Protein AF-A0A178X925-F1 (afdb_monomer)

Sequence (203 aa):
MKLEPGHIVDLVESWLPAPSSEVSETLRDLRKRAPSFVPTWLSAVATRTTLPDHLAHEIDEARRRTQLLRTVRDTVVEVVPGAYAIKGHAVADRYPSPLVRTMMDLDLVVTDVDSLWLIAEVLRDQWKAAVQAVIRYPARAGGAFGEHCVIATVVAARDCEFELPLAIDLYTHGFAGDIGTVPARREIGRAPRTLDEHRSGGA

Foldseek 3Di:
DDDDPVNVVVVVVVPQDDPDPVVVVVLVVCCVPPVQCNLQNLQVVVVPDDDDPVSVVVVVVQVVLLVVLVVLQVVLCVVAVPKDWADQNLCQVVDDPPGGGGDLETEIEHQDDVSVVSSLVVLCVPQVKDWPDKDWAFFQDPNDGDDIKIKIWIWGDDPDPPDRTHIYIYINFPDDAVSPDGGTHRDPGDDPDDPPPPPPDDD

Nearest PDB structures (foldseek):
  6j7r-assembly1_A  TM=4.727E-01  e=1.797E-03  Mycobacterium tuberculosis H37Rv
  1kia-assembly1_D  TM=6.948E-01  e=1.441E+00  Rattus norvegicus
  3jc8-assembly1_Oa  TM=2.393E-01  e=8.336E-01  Myxococcus xanthus DK 1622
  4v8p-assembly4_GW  TM=1.937E-01  e=3.586E+00  Tetrahymena thermophila
  8c3a-assembly2_BY  TM=2.360E-01  e=6.998E+00  Candida albicans

Radius of gyration: 20.47 Å; Cα contacts (8 Å, |Δi|>4): 292; chains: 1; bounding box: 50×57×50 Å

Structure (mmCIF, N/CA/C/O backbone):
data_AF-A0A178X925-F1
#
_entry.id   AF-A0A178X925-F1
#
loop_
_atom_site.group_PDB
_atom_site.id
_atom_site.type_symbol
_atom_site.label_atom_id
_atom_site.label_alt_id
_atom_site.label_comp_id
_atom_site.label_asym_id
_atom_site.label_entity_id
_atom_site.label_seq_id
_atom_site.pdbx_PDB_ins_code
_atom_site.Cartn_x
_atom_site.Cartn_y
_atom_site.Cartn_z
_atom_site.occupancy
_atom_site.B_iso_or_equiv
_atom_site.auth_seq_id
_atom_site.auth_comp_id
_atom_site.auth_asym_id
_atom_site.auth_atom_id
_atom_site.pdbx_PDB_model_num
ATOM 1 N N . MET A 1 1 ? 12.628 -22.992 20.017 1.00 49.69 1 MET A N 1
ATOM 2 C CA . MET A 1 1 ? 11.547 -22.726 20.986 1.00 49.69 1 MET A CA 1
ATOM 3 C C . MET A 1 1 ? 10.334 -22.268 20.191 1.00 49.69 1 MET A C 1
ATOM 5 O O . MET A 1 1 ? 10.407 -21.205 19.593 1.00 49.69 1 MET A O 1
ATOM 9 N N . LYS A 1 2 ? 9.297 -23.103 20.049 1.00 48.16 2 LYS A N 1
ATOM 10 C CA . LYS A 1 2 ? 8.038 -22.673 19.421 1.00 48.16 2 LYS A CA 1
ATOM 11 C C . LYS A 1 2 ? 7.208 -22.011 20.518 1.00 48.16 2 LYS A C 1
ATOM 13 O O . LYS A 1 2 ? 7.021 -22.617 21.565 1.00 48.16 2 LYS A O 1
ATOM 18 N N . LEU A 1 3 ? 6.824 -20.757 20.317 1.00 56.91 3 LEU A N 1
ATOM 19 C CA . LEU A 1 3 ? 5.891 -20.083 21.213 1.00 56.91 3 LEU A CA 1
ATOM 20 C C . LEU A 1 3 ? 4.493 -20.630 20.917 1.00 56.91 3 LEU A C 1
ATOM 22 O O . LEU A 1 3 ? 4.092 -20.678 19.754 1.00 56.91 3 LEU A O 1
ATOM 26 N N . GLU A 1 4 ? 3.785 -21.069 21.954 1.00 74.88 4 GLU A N 1
ATOM 27 C CA . GLU A 1 4 ? 2.400 -21.518 21.826 1.00 74.88 4 GLU A CA 1
ATOM 28 C C . GLU A 1 4 ? 1.513 -20.338 21.383 1.00 74.88 4 GLU A C 1
ATOM 30 O O . GLU A 1 4 ? 1.649 -19.247 21.947 1.00 74.88 4 GLU A O 1
ATOM 35 N N . PRO A 1 5 ? 0.601 -20.514 20.407 1.00 60.88 5 PRO A N 1
ATOM 36 C CA . PRO A 1 5 ? -0.231 -19.427 19.884 1.00 60.88 5 PRO A CA 1
ATOM 37 C C . PRO A 1 5 ? -0.995 -18.647 20.964 1.00 60.88 5 PRO A C 1
ATOM 39 O O . PRO A 1 5 ? -1.075 -17.426 20.880 1.00 60.88 5 PRO A O 1
ATOM 42 N N . GLY A 1 6 ? -1.485 -19.330 22.007 1.00 68.06 6 GLY A N 1
ATOM 43 C CA . GLY A 1 6 ? -2.174 -18.688 23.135 1.00 68.06 6 GLY A CA 1
ATOM 44 C C . GLY A 1 6 ? -1.275 -17.741 23.935 1.00 68.06 6 GLY A C 1
ATOM 45 O O . GLY A 1 6 ? -1.679 -16.630 24.246 1.00 68.06 6 GLY A O 1
ATOM 46 N N . HIS A 1 7 ? -0.012 -18.114 24.155 1.00 72.25 7 HIS A N 1
ATOM 47 C CA . HIS A 1 7 ? 0.952 -17.267 24.864 1.00 72.25 7 HIS A CA 1
ATOM 48 C C . HIS A 1 7 ? 1.316 -16.010 24.057 1.00 72.25 7 HIS A C 1
ATOM 50 O O . HIS A 1 7 ? 1.518 -14.945 24.632 1.00 72.25 7 HIS A O 1
ATOM 56 N N . ILE A 1 8 ? 1.376 -16.098 22.722 1.00 66.94 8 ILE A N 1
ATOM 57 C CA . ILE A 1 8 ? 1.601 -14.916 21.873 1.00 66.94 8 ILE A CA 1
ATOM 58 C C . ILE A 1 8 ? 0.432 -13.939 22.008 1.00 66.94 8 ILE A C 1
ATOM 60 O O . ILE A 1 8 ? 0.663 -12.739 22.136 1.00 66.94 8 ILE A O 1
ATOM 64 N N . VAL A 1 9 ? -0.801 -14.448 21.996 1.00 62.75 9 VAL A N 1
ATOM 65 C CA . VAL A 1 9 ? -2.000 -13.623 22.177 1.00 62.75 9 VAL A CA 1
ATOM 66 C C . VAL A 1 9 ? -1.978 -12.961 23.552 1.00 62.75 9 VAL A C 1
ATOM 68 O O . VAL A 1 9 ? -2.029 -11.740 23.611 1.00 62.75 9 VAL A O 1
ATOM 71 N N . ASP A 1 10 ? -1.777 -13.716 24.633 1.00 65.94 10 ASP A N 1
ATOM 72 C CA . ASP A 1 10 ? -1.737 -13.170 25.998 1.00 65.94 10 ASP A CA 1
ATOM 73 C C . ASP A 1 10 ? -0.637 -12.109 26.182 1.00 65.94 10 ASP A C 1
ATOM 75 O O . ASP A 1 10 ? -0.848 -11.072 26.815 1.00 65.94 10 ASP A O 1
ATOM 79 N N . LEU A 1 11 ? 0.541 -12.332 25.590 1.00 69.00 11 LEU A N 1
ATOM 80 C CA . LEU A 1 11 ? 1.650 -11.380 25.629 1.00 69.00 11 LEU A CA 1
ATOM 81 C C . LEU A 1 11 ? 1.315 -10.091 24.869 1.00 69.00 11 LEU A C 1
ATOM 83 O O . LEU A 1 11 ? 1.557 -9.002 25.389 1.00 69.00 11 LEU A O 1
ATOM 87 N N . VAL A 1 12 ? 0.741 -10.197 23.668 1.00 65.56 12 VAL A N 1
ATOM 88 C CA . VAL A 1 12 ? 0.298 -9.032 22.884 1.00 65.56 12 VAL A CA 1
ATOM 89 C C . VAL A 1 12 ? -0.806 -8.279 23.626 1.00 65.56 12 VAL A C 1
ATOM 91 O O . VAL A 1 12 ? -0.752 -7.054 23.723 1.00 65.56 12 VAL A O 1
ATOM 94 N N . GLU A 1 13 ? -1.760 -8.999 24.216 1.00 65.31 13 GLU A N 1
ATOM 95 C CA . GLU A 1 13 ? -2.844 -8.432 25.017 1.00 65.31 13 GLU A CA 1
ATOM 96 C C . GLU A 1 13 ? -2.303 -7.694 26.258 1.00 65.31 13 GLU A C 1
ATOM 98 O O . GLU A 1 13 ? -2.843 -6.647 26.625 1.00 65.31 13 GLU A O 1
ATOM 103 N N . SER A 1 14 ? -1.206 -8.159 26.867 1.00 67.94 14 SER A N 1
ATOM 104 C CA . SER A 1 14 ? -0.570 -7.484 28.012 1.00 67.94 14 SER A CA 1
ATOM 105 C C . SER A 1 14 ? 0.068 -6.131 27.666 1.00 67.94 14 SER A C 1
ATOM 107 O O . SER A 1 14 ? 0.293 -5.309 28.552 1.00 67.94 14 SER A O 1
ATOM 109 N N . TRP A 1 15 ? 0.363 -5.880 26.386 1.00 67.62 15 TRP A N 1
ATOM 110 C CA . TRP A 1 15 ? 0.948 -4.619 25.914 1.00 67.62 15 TRP A CA 1
ATOM 111 C C . TRP A 1 15 ? -0.106 -3.586 25.501 1.00 67.62 15 TRP A C 1
ATOM 113 O O . TRP A 1 15 ? 0.240 -2.448 25.174 1.00 67.62 15 TRP A O 1
ATOM 123 N N . LEU A 1 16 ? -1.387 -3.964 25.493 1.00 64.94 16 LEU A N 1
ATOM 124 C CA . LEU A 1 16 ? -2.480 -3.058 25.162 1.00 64.94 16 LEU A CA 1
ATOM 125 C C . LEU A 1 16 ? -2.883 -2.231 26.401 1.00 64.94 16 LEU A C 1
ATOM 127 O O . LEU A 1 16 ? -3.073 -2.810 27.471 1.00 64.94 16 LEU A O 1
ATOM 131 N N . PRO A 1 17 ? -3.049 -0.901 26.272 1.00 58.94 17 PRO A N 1
ATOM 132 C CA . PRO A 1 17 ? -3.356 -0.014 27.397 1.00 58.94 17 PRO A CA 1
ATOM 133 C C . PRO A 1 17 ? -4.728 -0.292 28.029 1.00 58.94 17 PRO A C 1
ATOM 135 O O . PRO A 1 17 ? -5.620 -0.873 27.398 1.00 58.94 17 PRO A O 1
ATOM 138 N N . ALA A 1 18 ? -4.896 0.137 29.284 1.00 56.69 18 ALA A N 1
ATOM 139 C CA . ALA A 1 18 ? -6.114 -0.073 30.058 1.00 56.69 18 ALA A CA 1
ATOM 140 C C . ALA A 1 18 ? -7.272 0.835 29.575 1.00 56.69 18 ALA A C 1
ATOM 142 O O . ALA A 1 18 ? -7.045 1.890 28.972 1.00 56.69 18 ALA A O 1
ATOM 143 N N . PRO A 1 19 ? -8.546 0.455 29.800 1.00 54.78 19 PRO A N 1
ATOM 144 C CA . PRO A 1 19 ? -9.670 1.137 29.168 1.00 54.78 19 PRO A CA 1
ATOM 145 C C . PRO A 1 19 ? -9.945 2.549 29.715 1.00 54.78 19 PRO A C 1
ATOM 147 O O . PRO A 1 19 ? -10.012 2.781 30.918 1.00 54.78 19 PRO A O 1
ATOM 150 N N . SER A 1 20 ? -10.275 3.446 28.781 1.00 58.03 20 SER A N 1
ATOM 151 C CA . SER A 1 20 ? -11.002 4.729 28.897 1.00 58.03 20 SER A CA 1
ATOM 152 C C . SER A 1 20 ? -10.287 6.035 29.294 1.00 58.03 20 SER A C 1
ATOM 154 O O . SER A 1 20 ? -10.651 7.054 28.710 1.00 58.03 20 SER A O 1
ATOM 156 N N . SER A 1 21 ? -9.254 6.074 30.143 1.00 55.75 21 SER A N 1
ATOM 157 C CA . SER A 1 21 ? -8.463 7.317 30.354 1.00 55.75 21 SER A CA 1
ATOM 158 C C . SER A 1 21 ? -7.138 7.314 29.586 1.00 55.75 21 SER A C 1
ATOM 160 O O . SER A 1 21 ? -6.743 8.330 29.014 1.00 55.75 21 SER A O 1
ATOM 162 N N . GLU A 1 22 ? -6.500 6.151 29.474 1.00 65.00 22 GLU A N 1
ATOM 163 C CA . GLU A 1 22 ? -5.205 5.985 28.804 1.00 65.00 22 GLU A CA 1
ATOM 164 C C . GLU A 1 22 ? -5.312 6.008 27.274 1.00 65.00 22 GLU A C 1
ATOM 166 O O . GLU A 1 22 ? -4.345 6.348 26.593 1.00 65.00 22 GLU A O 1
ATOM 171 N N . VAL A 1 23 ? -6.483 5.685 26.711 1.00 72.50 23 VAL A N 1
ATOM 172 C CA . VAL A 1 23 ? -6.692 5.594 25.254 1.00 72.50 23 VAL A CA 1
ATOM 173 C C . VAL A 1 23 ? -6.429 6.941 24.578 1.00 72.50 23 VAL A C 1
ATOM 175 O O . VAL A 1 23 ? -5.673 7.008 23.615 1.00 72.50 23 VAL A O 1
ATOM 178 N N . SER A 1 24 ? -6.992 8.034 25.092 1.00 78.31 24 SER A N 1
ATOM 179 C CA . SER A 1 24 ? -6.830 9.361 24.481 1.00 78.31 24 SER A CA 1
ATOM 180 C C . SER A 1 24 ? -5.402 9.902 24.606 1.00 78.31 24 SER A C 1
ATOM 182 O O . SER A 1 24 ? -4.900 10.541 23.678 1.00 78.31 24 SER A O 1
ATOM 184 N N . GLU A 1 25 ? -4.731 9.646 25.732 1.00 81.44 25 GLU A N 1
ATOM 185 C CA . GLU A 1 25 ? -3.337 10.056 25.945 1.00 81.44 25 GLU A CA 1
ATOM 186 C C . GLU A 1 25 ? -2.373 9.231 25.088 1.00 81.44 25 GLU A C 1
ATOM 188 O O . GLU A 1 25 ? -1.554 9.804 24.365 1.00 81.44 25 GLU A O 1
ATOM 193 N N . THR A 1 26 ? -2.544 7.907 25.074 1.00 84.88 26 THR A N 1
ATOM 194 C CA . THR A 1 26 ? -1.764 6.985 24.240 1.00 84.88 26 THR A CA 1
ATOM 195 C C . THR A 1 26 ? -1.967 7.284 22.765 1.00 84.88 26 THR A C 1
ATOM 197 O O . THR A 1 26 ? -0.994 7.380 22.025 1.00 84.88 26 THR A O 1
ATOM 200 N N . LEU A 1 27 ? -3.207 7.509 22.323 1.00 87.94 27 LEU A N 1
ATOM 201 C CA . LEU A 1 27 ? -3.504 7.861 20.937 1.00 87.94 27 LEU A CA 1
ATOM 202 C C . LEU A 1 27 ? -2.832 9.176 20.537 1.00 87.94 27 LEU A C 1
ATOM 204 O O . LEU A 1 27 ? -2.235 9.265 19.464 1.00 87.94 27 LEU A O 1
ATOM 208 N N . ARG A 1 28 ? -2.896 10.202 21.396 1.00 88.75 28 ARG A N 1
ATOM 209 C CA . ARG A 1 28 ? -2.227 11.488 21.149 1.00 88.75 28 ARG A CA 1
ATOM 210 C C . ARG A 1 28 ? -0.721 11.307 20.984 1.00 88.75 28 ARG A C 1
ATOM 212 O O . ARG A 1 28 ? -0.118 11.974 20.145 1.00 88.75 28 ARG A O 1
ATOM 219 N N . ASP A 1 29 ? -0.121 10.435 21.778 1.00 88.88 29 ASP A N 1
ATOM 220 C CA . ASP A 1 29 ? 1.311 10.180 21.749 1.00 88.88 29 ASP A CA 1
ATOM 221 C C . ASP A 1 29 ? 1.729 9.298 20.557 1.00 88.88 29 ASP A C 1
ATOM 223 O O . ASP A 1 29 ? 2.680 9.614 19.841 1.00 88.88 29 ASP A O 1
ATOM 227 N N . LEU A 1 30 ? 0.944 8.265 20.240 1.00 90.62 30 LEU A N 1
ATOM 228 C CA . LEU A 1 30 ? 1.116 7.442 19.041 1.00 90.62 30 LEU A CA 1
ATOM 229 C C . LEU A 1 30 ? 1.021 8.274 17.765 1.00 90.62 30 LEU A C 1
ATOM 231 O O . LEU A 1 30 ? 1.865 8.129 16.886 1.00 90.62 30 LEU A O 1
ATOM 235 N N . ARG A 1 31 ? 0.066 9.205 17.678 1.00 92.81 31 ARG A N 1
ATOM 236 C CA . ARG A 1 31 ? -0.040 10.127 16.536 1.00 92.81 31 ARG A CA 1
ATOM 237 C C . ARG A 1 31 ? 1.227 10.964 16.330 1.00 92.81 31 ARG A C 1
ATOM 239 O O . ARG A 1 31 ? 1.532 11.311 15.196 1.00 92.81 31 ARG A O 1
ATOM 246 N N . LYS A 1 32 ? 1.975 11.269 17.396 1.00 91.38 32 LYS A N 1
ATOM 247 C CA . LYS A 1 32 ? 3.248 12.005 17.309 1.00 91.38 32 LYS A CA 1
ATOM 248 C C . LYS A 1 32 ? 4.426 11.100 16.959 1.00 91.38 32 LYS A C 1
ATOM 250 O O . LYS A 1 32 ? 5.265 11.488 16.155 1.00 91.38 32 LYS A O 1
ATOM 255 N N . ARG A 1 33 ? 4.521 9.930 1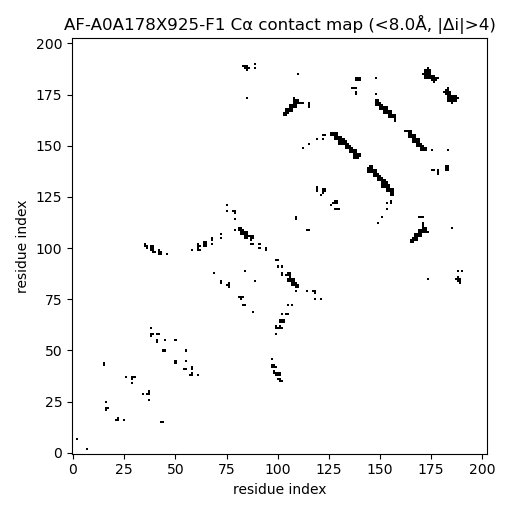7.596 1.00 91.75 33 ARG A N 1
ATOM 256 C CA . ARG A 1 33 ? 5.723 9.080 17.550 1.00 91.75 33 ARG A CA 1
ATOM 257 C C . ARG A 1 33 ? 5.677 8.003 16.468 1.00 91.75 33 ARG A C 1
ATOM 259 O O . ARG A 1 33 ? 6.713 7.657 15.915 1.00 91.75 33 ARG A O 1
ATOM 266 N N . ALA A 1 34 ? 4.497 7.462 16.185 1.00 89.56 34 ALA A N 1
ATOM 267 C CA . ALA A 1 34 ? 4.295 6.341 15.273 1.00 89.56 34 ALA A CA 1
ATOM 268 C C . ALA A 1 34 ? 2.917 6.421 14.581 1.00 89.56 34 ALA A C 1
ATOM 270 O O . ALA A 1 34 ? 2.086 5.525 14.754 1.00 89.56 34 ALA A O 1
ATOM 271 N N . PRO A 1 35 ? 2.645 7.473 13.786 1.00 88.81 35 PRO A N 1
ATOM 272 C CA . PRO A 1 35 ? 1.325 7.693 13.189 1.00 88.81 35 PRO A CA 1
ATOM 273 C C . PRO A 1 35 ? 0.849 6.523 12.314 1.00 88.81 35 PRO A C 1
ATOM 275 O O . PRO A 1 35 ? -0.333 6.197 12.316 1.00 88.81 35 PRO A O 1
ATOM 278 N N . SER A 1 36 ? 1.757 5.821 11.629 1.00 85.81 36 SER A N 1
ATOM 279 C CA . SER A 1 36 ? 1.419 4.649 10.806 1.00 85.81 36 SER A CA 1
ATOM 280 C C . SER A 1 36 ? 0.926 3.440 11.612 1.00 85.81 36 SER A C 1
ATOM 282 O O . SER A 1 36 ? 0.230 2.586 11.057 1.00 85.81 36 SER A O 1
ATOM 284 N N . PHE A 1 37 ? 1.246 3.372 12.909 1.00 89.19 37 PHE A N 1
ATOM 285 C CA . PHE A 1 37 ? 0.816 2.308 13.820 1.00 89.19 37 PHE A CA 1
ATOM 286 C C . PHE A 1 37 ? -0.567 2.568 14.437 1.00 89.19 37 PHE A C 1
ATOM 288 O O . PHE A 1 37 ? -1.176 1.650 14.987 1.00 89.19 37 PHE A O 1
ATOM 295 N N . VAL A 1 38 ? -1.093 3.794 14.332 1.00 91.44 38 VAL A N 1
ATOM 296 C CA . VAL A 1 38 ? -2.365 4.185 14.958 1.00 91.44 38 VAL A CA 1
ATOM 297 C C . VAL A 1 38 ? -3.527 3.266 14.550 1.00 91.44 38 VAL A C 1
ATOM 299 O O . VAL A 1 38 ? -4.185 2.760 15.457 1.00 91.44 38 VAL A O 1
ATOM 302 N N . PRO A 1 39 ? -3.758 2.942 13.260 1.00 91.69 39 PRO A N 1
ATOM 303 C CA . PRO A 1 39 ? -4.847 2.035 12.885 1.00 91.69 39 PRO A CA 1
ATOM 304 C C . PRO A 1 39 ? -4.689 0.616 13.440 1.00 91.69 39 PRO A C 1
ATOM 306 O O . PRO A 1 39 ? -5.684 -0.001 13.815 1.00 91.69 39 PRO A O 1
ATOM 309 N N . THR A 1 40 ? -3.453 0.117 13.576 1.00 91.31 40 THR A N 1
ATOM 310 C CA . THR A 1 40 ? -3.195 -1.174 14.233 1.00 91.31 40 THR A CA 1
ATOM 311 C C . THR A 1 40 ? -3.629 -1.123 15.687 1.00 91.31 40 THR A C 1
ATOM 313 O O . THR A 1 40 ? -4.391 -1.977 16.137 1.00 91.31 40 THR A O 1
ATOM 316 N N . TRP A 1 41 ? -3.195 -0.098 16.412 1.00 90.94 41 TRP A N 1
ATOM 317 C CA . TRP A 1 41 ? -3.539 0.059 17.815 1.00 90.94 41 TRP A CA 1
ATOM 318 C C . TRP A 1 41 ? -5.046 0.274 18.023 1.00 90.94 41 TRP A C 1
ATOM 320 O O . TRP A 1 41 ? -5.642 -0.400 18.859 1.00 90.94 41 TRP A O 1
ATOM 330 N N . LEU A 1 42 ? -5.696 1.118 17.214 1.00 91.62 42 LEU A N 1
ATOM 331 C CA . LEU A 1 42 ? -7.149 1.318 17.265 1.00 91.62 42 LEU A CA 1
ATOM 332 C C . LEU A 1 42 ? -7.911 0.018 16.977 1.00 91.62 42 LEU A C 1
ATOM 334 O O . LEU A 1 42 ? -8.846 -0.307 17.703 1.00 91.62 42 LEU A O 1
ATOM 338 N N . SER A 1 43 ? -7.489 -0.766 15.979 1.00 92.12 43 SER A N 1
ATOM 339 C CA . SER A 1 43 ? -8.113 -2.064 15.686 1.00 92.12 43 SER A CA 1
ATOM 340 C C . SER A 1 43 ? -7.961 -3.081 16.820 1.00 92.12 43 SER A C 1
ATOM 342 O O . SER A 1 43 ? -8.853 -3.903 17.005 1.00 92.12 43 SER A O 1
ATOM 344 N N . ALA A 1 44 ? -6.888 -2.988 17.614 1.00 89.38 44 ALA A N 1
ATOM 345 C CA . ALA A 1 44 ? -6.717 -3.784 18.825 1.00 89.38 44 ALA A CA 1
ATOM 346 C C . ALA A 1 44 ? -7.627 -3.293 19.963 1.00 89.38 44 ALA A C 1
ATOM 348 O O . ALA A 1 44 ? -8.249 -4.095 20.643 1.00 89.38 44 ALA A O 1
ATOM 349 N N . VAL A 1 45 ? -7.774 -1.978 20.153 1.00 87.69 45 VAL A N 1
ATOM 350 C CA . VAL A 1 45 ? -8.719 -1.428 21.145 1.00 87.69 45 VAL A CA 1
ATOM 351 C C . VAL A 1 45 ? -10.161 -1.826 20.805 1.00 87.69 45 VAL A C 1
ATOM 353 O O . VAL A 1 45 ? -10.926 -2.200 21.695 1.00 87.69 45 VAL A O 1
ATOM 356 N N . ALA A 1 46 ? -10.514 -1.820 19.517 1.00 89.75 46 ALA A N 1
ATOM 357 C CA . ALA A 1 46 ? -11.838 -2.189 19.023 1.00 89.75 46 ALA A CA 1
ATOM 358 C C . ALA A 1 46 ? -12.235 -3.652 19.307 1.00 89.75 46 ALA A C 1
ATOM 360 O O . ALA A 1 46 ? -13.419 -3.974 19.249 1.00 89.75 46 ALA A O 1
ATOM 361 N N . THR A 1 47 ? -11.289 -4.547 19.628 1.00 87.19 47 THR A N 1
ATOM 362 C CA . THR A 1 47 ? -11.623 -5.931 20.024 1.00 87.19 47 THR A CA 1
ATOM 363 C C . THR A 1 47 ? -12.164 -6.023 21.449 1.00 87.19 47 THR A C 1
ATOM 365 O O . THR A 1 47 ? -12.799 -7.015 21.801 1.00 87.19 47 THR A O 1
ATOM 368 N N . ARG A 1 48 ? -11.926 -4.994 22.272 1.00 82.31 48 ARG A N 1
ATOM 369 C CA . ARG A 1 48 ? -12.269 -4.966 23.701 1.00 82.31 48 ARG A CA 1
ATOM 370 C C . ARG A 1 48 ? -13.374 -3.974 24.037 1.00 82.31 48 ARG A C 1
ATOM 372 O O . ARG A 1 48 ? -14.022 -4.109 25.071 1.00 82.31 48 ARG A O 1
ATOM 379 N N . THR A 1 49 ? -13.559 -2.948 23.212 1.00 84.88 49 THR A N 1
ATOM 380 C CA . THR A 1 49 ? -14.546 -1.894 23.452 1.00 84.88 49 THR A CA 1
ATOM 381 C C . THR A 1 49 ? -15.063 -1.303 22.149 1.00 84.88 49 THR A C 1
ATOM 383 O O . THR A 1 49 ? -14.398 -1.353 21.115 1.00 84.88 49 THR A O 1
ATOM 386 N N . THR A 1 50 ? -16.235 -0.682 22.214 1.00 88.38 50 THR A N 1
ATOM 387 C CA . THR A 1 50 ? -16.769 0.111 21.111 1.00 88.38 50 THR A CA 1
ATOM 388 C C . THR A 1 50 ? -16.002 1.426 21.012 1.00 88.38 50 THR A C 1
ATOM 390 O O . THR A 1 50 ? -15.946 2.204 21.968 1.00 88.38 50 THR A O 1
ATOM 393 N N . LEU A 1 51 ? -15.409 1.683 19.848 1.00 88.12 51 LEU A N 1
ATOM 394 C CA . LEU A 1 51 ? -14.793 2.970 19.547 1.00 88.12 51 LEU A CA 1
ATOM 395 C C . LEU A 1 51 ? -15.860 4.006 19.158 1.00 88.12 51 LEU A C 1
ATOM 397 O O . LEU A 1 51 ? -16.846 3.646 18.518 1.00 88.12 51 LEU A O 1
ATOM 401 N N . PRO A 1 52 ? -15.647 5.296 19.467 1.00 90.44 52 PRO A N 1
ATOM 402 C CA . PRO A 1 52 ? -16.387 6.379 18.829 1.00 90.44 52 PRO A CA 1
ATOM 403 C C . PRO A 1 52 ? -16.274 6.324 17.297 1.00 90.44 52 PRO A C 1
ATOM 405 O O . PRO A 1 52 ? -15.198 6.024 16.774 1.00 90.44 52 PRO A O 1
ATOM 408 N N . ASP A 1 53 ? -17.336 6.718 16.590 1.00 93.31 53 ASP A N 1
ATOM 409 C CA . ASP A 1 53 ? -17.446 6.613 15.123 1.00 93.31 53 ASP A CA 1
ATOM 410 C C . ASP A 1 53 ? -16.254 7.209 14.365 1.00 93.31 53 ASP A C 1
ATOM 412 O O . ASP A 1 53 ? -15.755 6.619 13.411 1.00 93.31 53 ASP A O 1
ATOM 416 N N . HIS A 1 54 ? -15.739 8.354 14.816 1.00 90.19 54 HIS A N 1
ATOM 417 C CA . HIS A 1 54 ? -14.599 9.006 14.170 1.00 90.19 54 HIS A CA 1
ATOM 418 C C . HIS A 1 54 ? -13.303 8.178 14.250 1.00 90.19 54 HIS A C 1
ATOM 420 O O . HIS A 1 54 ? -12.510 8.215 13.316 1.00 90.19 54 HIS A O 1
ATOM 426 N N . LEU A 1 55 ? -13.093 7.409 15.328 1.00 91.94 55 LEU A N 1
ATOM 427 C CA . LEU A 1 55 ? -11.938 6.511 15.457 1.00 91.94 55 LEU A CA 1
ATOM 428 C C . LEU A 1 55 ? -12.159 5.201 14.697 1.00 91.94 55 LEU A C 1
ATOM 430 O O . LEU A 1 55 ? -11.209 4.651 14.145 1.00 91.94 55 LEU A O 1
ATOM 434 N N . ALA A 1 56 ? -13.400 4.708 14.642 1.00 92.75 56 ALA A N 1
ATOM 435 C CA . ALA A 1 56 ? -13.748 3.562 13.804 1.00 92.75 56 ALA A CA 1
ATOM 436 C C . ALA A 1 56 ? -13.505 3.875 12.315 1.00 92.75 56 ALA A C 1
ATOM 438 O O . ALA A 1 56 ? -12.890 3.077 11.609 1.00 92.75 56 ALA A O 1
ATOM 439 N N . HIS A 1 57 ? -13.867 5.083 11.874 1.00 92.62 57 HIS A N 1
ATOM 440 C CA . HIS A 1 57 ? -13.625 5.555 10.513 1.00 92.62 57 HIS A CA 1
ATOM 441 C C . HIS A 1 57 ? -12.130 5.579 10.139 1.00 92.62 57 HIS A C 1
ATOM 443 O O . HIS A 1 57 ? -11.784 5.293 8.996 1.00 92.62 57 HIS A O 1
ATOM 449 N N . GLU A 1 58 ? -11.214 5.866 11.075 1.00 91.88 58 GLU A N 1
ATOM 450 C CA . GLU A 1 58 ? -9.764 5.791 10.805 1.00 91.88 58 GLU A CA 1
ATOM 451 C C . GLU A 1 58 ? -9.311 4.365 10.444 1.00 91.88 58 GLU A C 1
ATOM 453 O O . GLU A 1 58 ? -8.443 4.181 9.587 1.00 91.88 58 GLU A O 1
ATOM 458 N N . ILE A 1 59 ? -9.911 3.345 11.067 1.00 93.25 59 ILE A N 1
ATOM 459 C CA . ILE A 1 59 ? -9.632 1.938 10.753 1.00 93.25 59 ILE A CA 1
ATOM 460 C C . ILE A 1 59 ? -10.167 1.601 9.358 1.00 93.25 59 ILE A C 1
ATOM 462 O O . ILE A 1 59 ? -9.470 0.962 8.565 1.00 93.25 59 ILE A O 1
ATOM 466 N N . ASP A 1 60 ? -11.390 2.028 9.052 1.00 93.12 60 ASP A N 1
ATOM 467 C CA . ASP A 1 60 ? -12.028 1.745 7.767 1.00 93.12 60 ASP A CA 1
ATOM 468 C C . ASP A 1 60 ? -11.310 2.438 6.608 1.00 93.12 60 ASP A C 1
ATOM 470 O O . ASP A 1 60 ? -11.084 1.817 5.568 1.00 93.12 60 ASP A O 1
ATOM 474 N N . GLU A 1 61 ? -10.831 3.663 6.812 1.00 90.62 61 GLU A N 1
ATOM 475 C CA . GLU A 1 61 ? -10.004 4.366 5.835 1.00 90.62 61 GLU A CA 1
ATOM 476 C C . GLU A 1 61 ? -8.670 3.643 5.595 1.00 90.62 61 GLU A C 1
ATOM 478 O O . GLU A 1 61 ? -8.260 3.441 4.449 1.00 90.62 61 GLU A O 1
ATOM 483 N N . ALA A 1 62 ? -8.018 3.152 6.655 1.00 90.94 62 ALA A N 1
ATOM 484 C CA . ALA A 1 62 ? -6.797 2.359 6.519 1.00 90.94 62 ALA A CA 1
ATOM 485 C C . ALA A 1 62 ? -7.036 1.044 5.749 1.00 90.94 62 ALA A C 1
ATOM 487 O O . ALA A 1 62 ? -6.206 0.648 4.921 1.00 90.94 62 ALA A O 1
ATOM 488 N N . ARG A 1 63 ? -8.179 0.377 5.971 1.00 91.31 63 ARG A N 1
ATOM 489 C CA . ARG A 1 63 ? -8.587 -0.820 5.214 1.00 91.31 63 ARG A CA 1
ATOM 490 C C . ARG A 1 63 ? -8.849 -0.493 3.750 1.00 91.31 63 ARG A C 1
ATOM 492 O O . ARG A 1 63 ? -8.312 -1.177 2.880 1.00 91.31 63 ARG A O 1
ATOM 499 N N . ARG A 1 64 ? -9.627 0.560 3.479 1.00 90.94 64 ARG A N 1
ATOM 500 C CA . ARG A 1 64 ? -9.955 1.027 2.125 1.00 90.94 64 ARG A CA 1
ATOM 501 C C . ARG A 1 64 ? -8.688 1.338 1.339 1.00 90.94 64 ARG A C 1
ATOM 503 O O . ARG A 1 64 ? -8.516 0.835 0.231 1.00 90.94 64 ARG A O 1
ATOM 510 N N . ARG A 1 65 ? -7.768 2.098 1.936 1.00 89.62 65 ARG A N 1
ATOM 511 C CA . ARG A 1 65 ? -6.488 2.443 1.315 1.00 89.62 65 ARG A CA 1
ATOM 512 C C . ARG A 1 65 ? -5.635 1.211 1.025 1.00 89.62 65 ARG A C 1
ATOM 514 O O . ARG A 1 65 ? -5.103 1.076 -0.073 1.00 89.62 65 ARG A O 1
ATOM 521 N N . THR A 1 66 ? -5.535 0.290 1.981 1.00 89.44 66 THR A N 1
ATOM 522 C CA . THR A 1 66 ? -4.792 -0.967 1.794 1.00 89.44 66 THR A CA 1
ATOM 523 C C . THR A 1 66 ? -5.391 -1.799 0.661 1.00 89.44 66 THR A C 1
ATOM 525 O O . THR A 1 66 ? -4.656 -2.339 -0.163 1.00 89.44 66 THR A O 1
ATOM 528 N N . GLN A 1 67 ? -6.720 -1.862 0.571 1.00 90.88 67 GLN A N 1
ATOM 529 C CA . GLN A 1 67 ? -7.397 -2.567 -0.511 1.00 90.88 67 GLN A CA 1
ATOM 530 C C . GLN A 1 67 ? -7.151 -1.912 -1.874 1.00 90.88 67 GLN A C 1
ATOM 532 O O . GLN A 1 67 ? -6.893 -2.623 -2.839 1.00 90.88 67 GLN A O 1
ATOM 537 N N . LEU A 1 68 ? -7.161 -0.578 -1.952 1.00 91.56 68 LEU A N 1
ATOM 538 C CA . LEU A 1 68 ? -6.823 0.145 -3.178 1.00 91.56 68 LEU A CA 1
ATOM 539 C C . LEU A 1 68 ? -5.399 -0.179 -3.650 1.00 91.56 68 LEU A C 1
ATOM 541 O O . LEU A 1 68 ? -5.192 -0.453 -4.828 1.00 91.56 68 LEU A O 1
ATOM 545 N N . LEU A 1 69 ? -4.428 -0.203 -2.734 1.00 92.19 69 LEU A N 1
ATOM 546 C CA . LEU A 1 69 ? -3.045 -0.563 -3.057 1.00 92.19 69 LEU A CA 1
ATOM 547 C C . LEU A 1 69 ? -2.911 -2.010 -3.547 1.00 92.19 69 LEU A C 1
ATOM 549 O O . LEU A 1 69 ? -2.108 -2.263 -4.442 1.00 92.19 69 LEU A O 1
ATOM 553 N N . ARG A 1 70 ? -3.712 -2.945 -3.017 1.00 91.56 70 ARG A N 1
ATOM 554 C CA . ARG A 1 70 ? -3.785 -4.318 -3.545 1.00 91.56 70 ARG A CA 1
ATOM 555 C C . ARG A 1 70 ? -4.327 -4.340 -4.969 1.00 91.56 70 ARG A C 1
ATOM 557 O O . ARG A 1 70 ? -3.708 -4.956 -5.824 1.00 91.56 70 ARG A O 1
ATOM 564 N N . THR A 1 71 ? -5.408 -3.608 -5.243 1.00 93.94 71 THR A N 1
ATOM 565 C CA . THR A 1 71 ? -5.956 -3.495 -6.602 1.00 93.94 71 THR A CA 1
ATOM 566 C C . THR A 1 71 ? -4.912 -2.957 -7.577 1.00 93.94 71 THR A C 1
ATOM 568 O O . THR A 1 71 ? -4.701 -3.554 -8.626 1.00 93.94 71 THR A O 1
ATOM 571 N N . VAL A 1 72 ? -4.202 -1.881 -7.212 1.00 94.38 72 VAL A N 1
ATOM 572 C CA . VAL A 1 72 ? -3.120 -1.334 -8.048 1.00 94.38 72 VAL A CA 1
ATOM 573 C C . VAL A 1 72 ? -2.044 -2.388 -8.295 1.00 94.38 72 VAL A C 1
ATOM 575 O O . VAL A 1 72 ? -1.639 -2.600 -9.434 1.00 94.38 72 VAL A O 1
ATOM 578 N N . ARG A 1 73 ? -1.602 -3.072 -7.234 1.00 93.94 73 ARG A N 1
ATOM 579 C CA . ARG A 1 73 ? -0.595 -4.134 -7.296 1.00 93.94 73 ARG A CA 1
ATOM 580 C C . ARG A 1 73 ? -1.023 -5.286 -8.203 1.00 93.94 73 ARG A C 1
ATOM 582 O O . ARG A 1 73 ? -0.191 -5.787 -8.950 1.00 93.94 73 ARG A O 1
ATOM 589 N N . ASP A 1 74 ? -2.275 -5.710 -8.150 1.00 94.50 74 ASP A N 1
ATOM 590 C CA . ASP A 1 74 ? -2.756 -6.818 -8.971 1.00 94.50 74 ASP A CA 1
ATOM 591 C C . ASP A 1 74 ? -2.828 -6.402 -10.450 1.00 94.50 74 ASP A C 1
ATOM 593 O O . ASP A 1 74 ? -2.279 -7.098 -11.301 1.00 94.50 74 ASP A O 1
ATOM 597 N N . THR A 1 75 ? -3.342 -5.205 -10.754 1.00 95.25 75 THR A N 1
ATOM 598 C CA . THR A 1 75 ? -3.373 -4.671 -12.127 1.00 95.25 75 THR A CA 1
ATOM 599 C C . THR A 1 75 ? -1.985 -4.548 -12.754 1.00 95.25 75 THR A C 1
ATOM 601 O O . THR A 1 75 ? -1.782 -4.923 -13.906 1.00 95.25 75 THR A O 1
ATOM 604 N N . VAL A 1 76 ? -1.001 -4.014 -12.029 1.00 93.56 76 VAL A N 1
ATOM 605 C CA . VAL A 1 76 ? 0.352 -3.840 -12.587 1.00 93.56 76 VAL A CA 1
ATOM 606 C C . VAL A 1 76 ? 1.082 -5.173 -12.760 1.00 93.56 76 VAL A C 1
ATOM 608 O O . VAL A 1 76 ? 1.849 -5.321 -13.708 1.00 93.56 76 VAL A O 1
ATOM 611 N N . VAL A 1 77 ? 0.828 -6.159 -11.891 1.00 92.31 77 VAL A N 1
ATOM 612 C CA . VAL A 1 77 ? 1.398 -7.514 -12.006 1.00 92.31 77 VAL A CA 1
ATOM 613 C C . VAL A 1 77 ? 0.809 -8.277 -13.195 1.00 92.31 77 VAL A C 1
ATOM 615 O O . VAL A 1 77 ? 1.530 -9.051 -13.824 1.00 92.31 77 VAL A O 1
ATOM 618 N N . GLU A 1 78 ? -0.460 -8.046 -13.538 1.00 94.81 78 GLU A N 1
ATOM 619 C CA . GLU A 1 78 ? -1.069 -8.599 -14.755 1.00 94.81 78 GLU A CA 1
ATOM 620 C C . GLU A 1 78 ? -0.381 -8.085 -16.029 1.00 94.81 78 GLU A C 1
ATOM 622 O O . GLU A 1 78 ? -0.174 -8.854 -16.968 1.00 94.81 78 GLU A O 1
ATOM 627 N N . VAL A 1 79 ? 0.013 -6.806 -16.057 1.00 94.56 79 VAL A N 1
ATOM 628 C CA . VAL A 1 79 ? 0.674 -6.185 -17.221 1.00 94.56 79 VAL A CA 1
ATOM 629 C C . VAL A 1 79 ? 2.170 -6.496 -17.280 1.00 94.56 79 VAL A C 1
ATOM 631 O O . VAL A 1 79 ? 2.716 -6.687 -18.366 1.00 94.56 79 VAL A O 1
ATOM 634 N N . VAL A 1 80 ? 2.839 -6.573 -16.128 1.00 95.00 80 VAL A N 1
ATOM 635 C CA . VAL A 1 80 ? 4.266 -6.902 -16.018 1.00 95.00 80 VAL A CA 1
ATOM 636 C C . VAL A 1 80 ? 4.437 -8.174 -15.185 1.00 95.00 80 VAL A C 1
ATOM 638 O O . VAL A 1 80 ? 4.706 -8.108 -13.976 1.00 95.00 80 VAL A O 1
ATOM 641 N N . PRO A 1 81 ? 4.318 -9.359 -15.819 1.00 89.50 81 PRO A N 1
ATOM 642 C CA . PRO A 1 81 ? 4.544 -10.629 -15.150 1.00 89.50 81 PRO A CA 1
ATOM 643 C C . PRO A 1 81 ? 5.960 -10.695 -14.574 1.00 89.50 81 PRO A C 1
ATOM 645 O O . PRO A 1 81 ? 6.953 -10.656 -15.295 1.00 89.50 81 PRO A O 1
ATOM 648 N N . GLY A 1 82 ? 6.060 -10.807 -13.251 1.00 86.06 82 GLY A N 1
ATOM 649 C CA . GLY A 1 82 ? 7.338 -10.819 -12.536 1.00 86.06 82 GLY A CA 1
ATOM 650 C C . GLY A 1 82 ? 7.591 -9.577 -11.689 1.00 86.06 82 GLY A C 1
ATOM 651 O O . GLY A 1 82 ? 8.469 -9.638 -10.825 1.00 86.06 82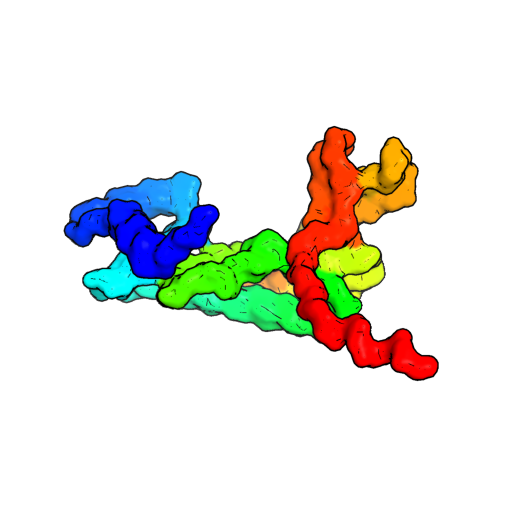 GLY A O 1
ATOM 652 N N . ALA A 1 83 ? 6.792 -8.516 -11.852 1.00 91.12 83 ALA A N 1
ATOM 653 C CA . ALA A 1 83 ? 6.722 -7.456 -10.860 1.00 91.12 83 ALA A CA 1
ATOM 654 C C . ALA A 1 83 ? 6.273 -8.034 -9.508 1.00 91.12 83 ALA A C 1
ATOM 656 O O . ALA A 1 83 ? 5.445 -8.947 -9.445 1.00 91.12 83 ALA A O 1
ATOM 657 N N . TYR A 1 84 ? 6.826 -7.535 -8.406 1.00 90.19 84 TYR A N 1
ATOM 658 C CA . TYR A 1 84 ? 6.412 -7.986 -7.081 1.00 90.19 84 TYR A CA 1
ATOM 659 C C . TYR A 1 84 ? 6.507 -6.881 -6.037 1.00 90.19 84 TYR A C 1
ATOM 661 O O . TYR A 1 84 ? 7.415 -6.053 -6.055 1.00 90.19 84 TYR A O 1
ATOM 669 N N . ALA A 1 85 ? 5.558 -6.887 -5.103 1.00 90.12 85 ALA A N 1
ATOM 670 C CA . ALA A 1 85 ? 5.519 -5.912 -4.026 1.00 90.12 85 ALA A CA 1
ATOM 671 C C . ALA A 1 85 ? 6.465 -6.297 -2.882 1.00 90.12 85 ALA A C 1
ATOM 673 O O . ALA A 1 85 ? 6.573 -7.472 -2.519 1.00 90.12 85 ALA A O 1
ATOM 674 N N . ILE A 1 86 ? 7.115 -5.298 -2.290 1.00 86.81 86 ILE A N 1
ATOM 675 C CA . ILE A 1 86 ? 8.011 -5.453 -1.136 1.00 86.81 86 ILE A CA 1
ATOM 676 C C . ILE A 1 86 ? 7.505 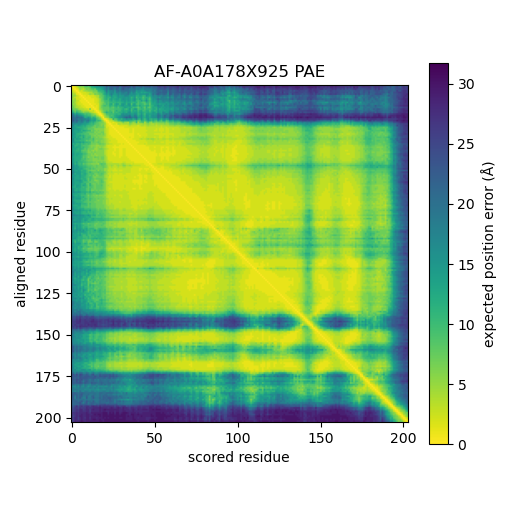-4.655 0.077 1.00 86.81 86 ILE A C 1
ATOM 678 O O . ILE A 1 86 ? 6.412 -4.087 0.069 1.00 86.81 86 ILE A O 1
ATOM 682 N N . LYS A 1 87 ? 8.287 -4.666 1.165 1.00 84.31 87 LYS A N 1
ATOM 683 C CA . LYS A 1 87 ? 8.056 -3.899 2.401 1.00 84.31 87 LYS A CA 1
ATOM 684 C C . LYS A 1 87 ? 6.626 -4.048 2.939 1.00 84.31 87 LYS A C 1
ATOM 686 O O . LYS A 1 87 ? 6.230 -5.155 3.295 1.00 84.31 87 LYS A O 1
ATOM 691 N N . GLY A 1 88 ? 5.883 -2.941 3.052 1.00 80.75 88 GLY A N 1
ATOM 692 C CA . GLY A 1 88 ? 4.583 -2.864 3.714 1.00 80.75 88 GLY A CA 1
ATOM 693 C C . GLY A 1 88 ? 3.568 -3.852 3.158 1.00 80.75 88 GLY A C 1
ATOM 694 O O . GLY A 1 88 ? 2.939 -4.561 3.942 1.00 80.75 88 GLY A O 1
ATOM 695 N N . HIS A 1 89 ? 3.491 -3.973 1.831 1.00 84.31 89 HIS A N 1
ATOM 696 C CA . HIS A 1 89 ? 2.588 -4.918 1.178 1.00 84.31 89 HIS A CA 1
ATOM 697 C C . HIS A 1 89 ? 2.955 -6.371 1.490 1.00 84.31 89 HIS A C 1
ATOM 699 O O . HIS A 1 89 ? 2.082 -7.184 1.780 1.00 84.31 89 HIS A O 1
ATOM 705 N N . ALA A 1 90 ? 4.245 -6.714 1.470 1.00 79.56 90 ALA A N 1
ATOM 706 C CA . ALA A 1 90 ? 4.708 -8.093 1.659 1.00 79.56 90 ALA A CA 1
ATOM 707 C C . ALA A 1 90 ? 4.427 -8.661 3.065 1.00 79.56 90 ALA A C 1
ATOM 709 O O . ALA A 1 90 ? 4.542 -9.868 3.288 1.00 79.56 90 ALA A O 1
ATOM 710 N N . VAL A 1 91 ? 4.091 -7.802 4.030 1.00 80.62 91 VAL A N 1
ATOM 711 C CA . VAL A 1 91 ? 3.811 -8.194 5.418 1.00 80.62 91 VAL A CA 1
ATOM 712 C C . VAL A 1 91 ? 2.401 -7.834 5.885 1.00 80.62 91 VAL A C 1
ATOM 714 O O . VAL A 1 91 ? 2.028 -8.249 6.979 1.00 80.62 91 VAL A O 1
ATOM 717 N N . ALA A 1 92 ? 1.616 -7.088 5.101 1.00 81.75 92 ALA A N 1
ATOM 718 C CA . ALA A 1 92 ? 0.265 -6.676 5.486 1.00 81.75 92 ALA A CA 1
ATOM 719 C C . ALA A 1 92 ? -0.643 -7.879 5.773 1.00 81.75 92 ALA A C 1
ATOM 721 O O . ALA A 1 92 ? -1.301 -7.914 6.808 1.00 81.75 92 ALA A O 1
ATOM 722 N N . ASP A 1 93 ? -0.573 -8.916 4.936 1.00 76.94 93 ASP A N 1
ATOM 723 C CA . ASP A 1 93 ? -1.378 -10.138 5.088 1.00 76.94 93 ASP A CA 1
ATOM 724 C C . ASP A 1 93 ? -0.899 -11.048 6.232 1.00 76.94 93 ASP A C 1
ATOM 726 O O . ASP A 1 93 ? -1.499 -12.084 6.506 1.00 76.94 93 ASP A O 1
ATOM 730 N N . ARG A 1 94 ? 0.196 -10.682 6.911 1.00 82.25 94 ARG A N 1
ATOM 731 C CA . ARG A 1 94 ? 0.719 -11.416 8.073 1.00 82.25 94 ARG A CA 1
ATOM 732 C C . ARG A 1 94 ? 0.228 -10.855 9.404 1.00 82.25 94 ARG A C 1
ATOM 734 O O . ARG A 1 94 ? 0.573 -11.409 10.445 1.00 82.25 94 ARG A O 1
ATOM 741 N N . TYR A 1 95 ? -0.535 -9.762 9.391 1.00 80.56 95 TYR A N 1
ATOM 742 C CA . TYR A 1 95 ? -1.160 -9.253 10.606 1.00 80.56 95 TYR A CA 1
ATOM 743 C C . TYR A 1 95 ? -2.330 -10.168 10.986 1.00 80.56 95 TYR A C 1
ATOM 745 O O . TYR A 1 95 ? -3.129 -10.523 10.117 1.00 80.56 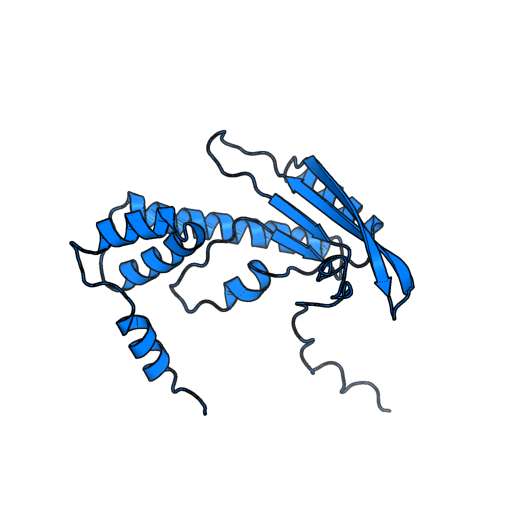95 TYR A O 1
ATOM 753 N N . PRO A 1 96 ? -2.439 -10.584 12.258 1.00 83.44 96 PRO A N 1
ATOM 754 C CA . PRO A 1 96 ? -3.542 -11.430 12.684 1.00 83.44 96 PRO A CA 1
ATOM 755 C C . PRO A 1 96 ? -4.852 -10.645 12.610 1.00 83.44 96 PRO A C 1
ATOM 757 O O . PRO A 1 96 ? -4.916 -9.490 13.025 1.00 83.44 96 PRO A O 1
ATOM 760 N N . SER A 1 97 ? -5.914 -11.279 12.117 1.00 83.19 97 SER A N 1
ATOM 761 C CA . SER A 1 97 ? -7.260 -10.700 12.184 1.00 83.19 97 SER A CA 1
ATOM 762 C C . SER A 1 97 ? -7.662 -10.460 13.652 1.00 83.19 97 SER A C 1
ATOM 764 O O . SER A 1 97 ? -7.389 -11.336 14.477 1.00 83.19 97 SER A O 1
ATOM 766 N N . PRO A 1 98 ? -8.300 -9.322 14.007 1.00 87.56 98 PRO A N 1
ATOM 767 C CA . PRO A 1 98 ? -8.811 -8.253 13.136 1.00 87.56 98 PRO A CA 1
ATOM 768 C C . PRO A 1 98 ? -7.860 -7.049 12.979 1.00 87.56 98 PRO A C 1
ATOM 770 O O . PRO A 1 98 ? -8.306 -5.969 12.572 1.00 87.56 98 PRO A O 1
ATOM 773 N N . LEU A 1 99 ? -6.575 -7.202 13.320 1.00 89.06 99 LEU A N 1
ATOM 774 C CA . LEU A 1 99 ? -5.621 -6.098 13.330 1.00 89.06 99 LEU A CA 1
ATOM 775 C C . LEU A 1 99 ? -5.383 -5.540 11.928 1.00 89.06 99 LEU A C 1
ATOM 777 O O . LEU A 1 99 ? -5.164 -6.274 10.965 1.00 89.06 99 LEU A O 1
ATOM 781 N N . VAL A 1 100 ? -5.371 -4.213 11.829 1.00 89.19 100 VAL A N 1
ATOM 782 C CA . VAL A 1 100 ? -5.178 -3.498 10.566 1.00 89.19 100 VAL A CA 1
ATOM 783 C C . VAL A 1 100 ? -3.769 -2.931 10.497 1.00 89.19 100 VAL A C 1
ATOM 785 O O . VAL A 1 100 ? -3.359 -2.165 11.363 1.00 89.19 100 VAL A O 1
ATOM 788 N N . ARG A 1 101 ? -3.024 -3.257 9.439 1.00 86.38 101 ARG A N 1
ATOM 789 C CA . ARG A 1 101 ? -1.776 -2.566 9.099 1.00 86.38 101 ARG A CA 1
ATOM 790 C C . ARG A 1 101 ? -2.071 -1.475 8.078 1.00 86.38 101 ARG A C 1
ATOM 792 O O . ARG A 1 101 ? -2.566 -1.772 6.998 1.00 86.38 101 ARG A O 1
ATOM 799 N N . THR A 1 102 ? -1.693 -0.240 8.383 1.00 84.56 102 THR A N 1
ATOM 800 C CA . THR A 1 102 ? -1.740 0.849 7.402 1.00 84.56 102 THR A CA 1
ATOM 801 C C . THR A 1 102 ? -0.677 0.644 6.331 1.00 84.56 102 THR A C 1
ATOM 803 O O . THR A 1 102 ? 0.496 0.424 6.647 1.00 84.56 102 THR A O 1
ATOM 806 N N . MET A 1 103 ? -1.071 0.785 5.070 1.00 87.06 103 MET A N 1
ATOM 807 C CA . MET A 1 103 ? -0.151 0.940 3.950 1.00 87.06 103 MET A CA 1
ATOM 808 C C . MET A 1 103 ? -0.329 2.325 3.340 1.00 87.06 103 MET A C 1
ATOM 810 O O . MET A 1 103 ? -1.421 2.692 2.904 1.00 87.06 103 MET A O 1
ATOM 814 N N . MET A 1 104 ? 0.745 3.111 3.356 1.00 85.19 104 MET A N 1
ATOM 815 C CA . MET A 1 104 ? 0.726 4.476 2.832 1.00 85.19 104 MET A CA 1
ATOM 816 C C . MET A 1 104 ? 1.147 4.533 1.370 1.00 85.19 104 MET A C 1
ATOM 818 O O . MET A 1 104 ? 0.649 5.375 0.630 1.00 85.19 104 MET A O 1
ATOM 822 N N . ASP A 1 105 ? 2.001 3.615 0.962 1.00 90.88 105 ASP A N 1
ATOM 823 C CA . ASP A 1 105 ? 2.627 3.521 -0.341 1.00 90.88 105 ASP A CA 1
ATOM 824 C C . ASP A 1 105 ? 2.670 2.061 -0.810 1.00 90.88 105 ASP A C 1
ATOM 826 O O . ASP A 1 105 ? 2.403 1.113 -0.058 1.00 90.88 105 ASP A O 1
ATOM 830 N N . LEU A 1 106 ? 2.982 1.891 -2.091 1.00 93.12 106 LEU A N 1
ATOM 831 C CA . LEU A 1 106 ? 3.253 0.597 -2.697 1.00 93.12 106 LEU A CA 1
ATOM 832 C C . LEU A 1 106 ? 4.637 0.612 -3.333 1.00 93.12 106 LEU A C 1
ATOM 834 O O . LEU A 1 106 ? 4.887 1.335 -4.288 1.00 93.12 106 LEU A O 1
ATOM 838 N N . ASP A 1 107 ? 5.515 -0.239 -2.820 1.00 92.06 107 ASP A N 1
ATOM 839 C CA . ASP A 1 107 ? 6.832 -0.478 -3.391 1.00 92.06 107 ASP A CA 1
ATOM 840 C C . ASP A 1 107 ? 6.796 -1.715 -4.292 1.00 92.06 107 ASP A C 1
ATOM 842 O O . ASP A 1 107 ? 6.533 -2.822 -3.807 1.00 92.06 107 ASP A O 1
ATOM 846 N N . LEU A 1 108 ? 7.106 -1.550 -5.576 1.00 92.62 108 LEU A N 1
ATOM 847 C CA . LEU A 1 108 ? 7.161 -2.631 -6.561 1.00 92.62 108 LEU A CA 1
ATOM 848 C C . LEU A 1 108 ? 8.558 -2.782 -7.134 1.00 92.62 108 LEU A C 1
ATOM 850 O O . LEU A 1 108 ? 9.197 -1.812 -7.528 1.00 92.62 108 LEU A O 1
ATOM 854 N N . VAL A 1 109 ? 9.001 -4.023 -7.250 1.00 91.38 109 VAL A N 1
ATOM 855 C CA . VAL A 1 109 ? 10.256 -4.371 -7.903 1.00 91.38 109 VAL A CA 1
ATOM 856 C C . VAL A 1 109 ? 9.958 -4.952 -9.273 1.00 91.38 109 VAL A C 1
ATOM 858 O O . VAL A 1 109 ? 9.097 -5.821 -9.390 1.00 91.38 109 VAL A O 1
ATOM 861 N N . VAL A 1 110 ? 10.689 -4.499 -10.286 1.00 90.94 110 VAL A N 1
ATOM 862 C CA . VAL A 1 110 ? 10.626 -4.959 -11.677 1.00 90.94 110 VAL A CA 1
ATOM 863 C C . VAL A 1 110 ? 12.008 -5.389 -12.159 1.00 90.94 110 VAL A C 1
ATOM 865 O O . VAL A 1 110 ? 13.024 -5.070 -11.541 1.00 90.94 110 VAL A O 1
ATOM 868 N N . THR A 1 111 ? 12.060 -6.125 -13.266 1.00 84.75 111 THR A N 1
ATOM 869 C CA . THR A 1 111 ? 13.297 -6.716 -13.795 1.00 84.75 111 THR A CA 1
ATOM 870 C C . THR A 1 111 ? 14.178 -5.737 -14.565 1.00 84.75 111 THR A C 1
ATOM 872 O O . THR A 1 111 ? 15.389 -5.941 -14.641 1.00 84.75 111 THR A O 1
ATOM 875 N N . ASP A 1 112 ? 13.587 -4.682 -15.123 1.00 86.56 112 ASP A N 1
ATOM 876 C CA . ASP A 1 112 ? 14.239 -3.757 -16.047 1.00 86.56 112 ASP A CA 1
ATOM 877 C C . ASP A 1 112 ? 13.502 -2.409 -16.123 1.00 86.56 112 ASP A C 1
ATOM 879 O O . ASP A 1 112 ? 12.437 -2.204 -15.535 1.00 86.56 112 ASP A O 1
ATOM 883 N N . VAL A 1 113 ? 14.128 -1.455 -16.812 1.00 90.38 113 VAL A N 1
ATOM 884 C CA . VAL A 1 113 ? 13.643 -0.075 -16.936 1.00 90.38 113 VAL A CA 1
ATOM 885 C C . VAL A 1 113 ? 12.417 0.023 -17.845 1.00 90.38 113 VAL A C 1
ATOM 887 O O . VAL A 1 113 ? 11.550 0.853 -17.586 1.00 90.38 113 VAL A O 1
ATOM 890 N N . ASP A 1 114 ? 12.307 -0.824 -18.865 1.00 92.62 114 ASP A N 1
ATOM 891 C CA . ASP A 1 114 ? 11.170 -0.791 -19.791 1.00 92.62 114 ASP A CA 1
ATOM 892 C C . ASP A 1 114 ? 9.885 -1.211 -19.069 1.00 92.62 114 ASP A C 1
ATOM 894 O O . ASP A 1 114 ? 8.861 -0.537 -19.162 1.00 92.62 114 ASP A O 1
ATOM 898 N N . SER A 1 115 ? 9.972 -2.249 -18.237 1.00 94.38 115 SER A N 1
ATOM 899 C CA . SER A 1 115 ? 8.899 -2.694 -17.344 1.00 94.38 115 SER A CA 1
ATOM 900 C C . SER A 1 115 ? 8.457 -1.607 -16.357 1.00 94.38 115 SER A C 1
ATOM 902 O O . SER A 1 115 ? 7.266 -1.458 -16.083 1.00 94.38 115 SER A O 1
ATOM 904 N N . LEU A 1 116 ? 9.404 -0.822 -15.827 1.00 94.56 116 LEU A N 1
ATOM 905 C CA . LEU A 1 116 ? 9.103 0.319 -14.956 1.00 94.56 116 LEU A CA 1
ATOM 906 C C . LEU A 1 116 ? 8.258 1.361 -15.698 1.00 94.56 116 LEU A C 1
ATOM 908 O O . LEU A 1 116 ? 7.249 1.824 -15.165 1.00 94.56 116 LEU A O 1
ATOM 912 N N . TRP A 1 117 ? 8.649 1.721 -16.922 1.00 96.50 117 TRP A N 1
ATOM 913 C CA . TRP A 1 117 ? 7.917 2.712 -17.711 1.00 96.50 117 TRP A CA 1
ATOM 914 C C . TRP A 1 117 ? 6.556 2.205 -18.169 1.00 96.50 117 TRP A C 1
ATOM 916 O O . TRP A 1 117 ? 5.588 2.956 -18.090 1.00 96.50 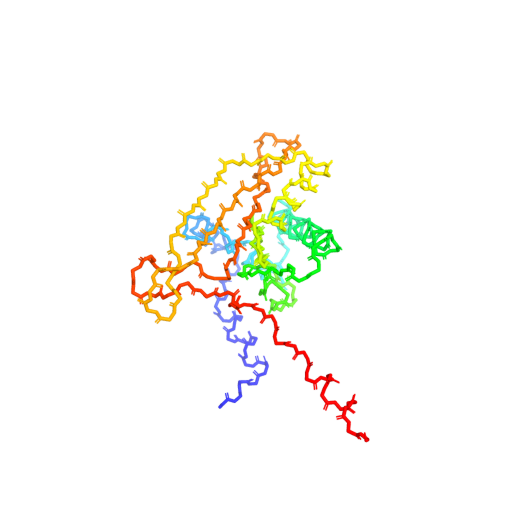117 TRP A O 1
ATOM 926 N N . LEU A 1 118 ? 6.455 0.927 -18.534 1.00 96.88 118 LEU A N 1
ATOM 927 C CA . LEU A 1 118 ? 5.180 0.294 -18.848 1.00 96.88 118 LEU A CA 1
ATOM 928 C C . LEU A 1 118 ? 4.201 0.386 -17.665 1.00 96.88 118 LEU A C 1
ATOM 930 O O . LEU A 1 118 ? 3.042 0.753 -17.845 1.00 96.88 118 LEU A O 1
ATOM 934 N N . ILE A 1 119 ? 4.663 0.141 -16.434 1.00 96.94 119 ILE A N 1
ATOM 935 C CA . ILE A 1 119 ? 3.823 0.331 -15.241 1.00 96.94 119 ILE A CA 1
ATOM 936 C C . ILE A 1 119 ? 3.456 1.804 -15.045 1.00 96.94 119 ILE A C 1
ATOM 938 O O . ILE A 1 119 ? 2.307 2.103 -14.727 1.00 96.94 119 ILE A O 1
ATOM 942 N N . ALA A 1 120 ? 4.389 2.737 -15.245 1.00 96.69 120 ALA A N 1
ATOM 943 C CA . ALA A 1 120 ? 4.088 4.163 -15.136 1.00 96.69 120 ALA A CA 1
ATOM 944 C C . ALA A 1 120 ? 2.994 4.604 -16.131 1.00 96.69 120 ALA A C 1
ATOM 946 O O . ALA A 1 120 ? 2.137 5.411 -15.769 1.00 96.69 120 ALA A O 1
ATOM 947 N N . GLU A 1 121 ? 2.974 4.049 -17.345 1.00 97.50 121 GLU A N 1
ATOM 948 C CA . GLU A 1 121 ? 1.913 4.280 -18.334 1.00 97.50 121 GLU A CA 1
ATOM 949 C C . GLU A 1 121 ? 0.566 3.703 -17.887 1.00 97.50 121 GLU A C 1
ATOM 951 O O . GLU A 1 121 ? -0.439 4.412 -17.924 1.00 97.50 121 GLU A O 1
ATOM 956 N N . VAL A 1 122 ? 0.542 2.470 -17.368 1.00 96.88 122 VAL A N 1
ATOM 957 C CA . VAL A 1 122 ? -0.676 1.871 -16.789 1.00 96.88 122 VAL A CA 1
ATOM 958 C C . VAL A 1 122 ? -1.227 2.738 -15.654 1.00 96.88 122 VAL A C 1
ATOM 960 O O . VAL A 1 122 ? -2.428 3.011 -15.599 1.00 96.88 122 VAL A O 1
ATOM 963 N N . LEU A 1 123 ? -0.352 3.213 -14.762 1.00 96.38 123 LEU A N 1
ATOM 964 C CA . LEU A 1 123 ? -0.727 4.076 -13.642 1.00 96.38 123 LEU A CA 1
ATOM 965 C C . LEU A 1 123 ? -1.255 5.437 -14.113 1.00 96.38 123 LEU A C 1
ATOM 967 O O . LEU A 1 123 ? -2.230 5.951 -13.558 1.00 96.38 123 LEU A O 1
ATOM 971 N N . ARG A 1 124 ? -0.649 6.015 -15.155 1.00 96.31 1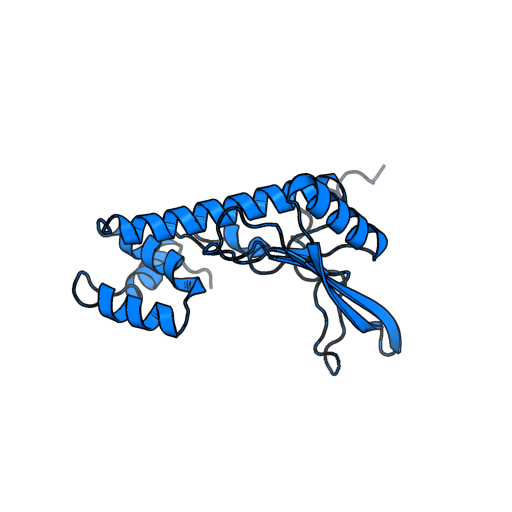24 ARG A N 1
ATOM 972 C CA . ARG A 1 124 ? -1.146 7.231 -15.806 1.00 96.31 124 ARG A CA 1
ATOM 973 C C . ARG A 1 124 ? -2.556 7.018 -16.351 1.00 96.31 124 ARG A C 1
ATOM 975 O O . ARG A 1 124 ? -3.429 7.840 -16.091 1.00 96.31 124 ARG A O 1
ATOM 982 N N . ASP A 1 125 ? -2.787 5.929 -17.072 1.00 96.06 125 ASP A N 1
ATOM 983 C CA . ASP A 1 125 ? -4.036 5.728 -17.810 1.00 96.06 125 ASP A CA 1
ATOM 984 C C . ASP A 1 125 ? -5.207 5.350 -16.892 1.00 96.06 125 ASP A C 1
ATOM 986 O O . ASP A 1 125 ? -6.322 5.836 -17.083 1.00 96.06 125 ASP A O 1
ATOM 990 N N . GLN A 1 126 ? -4.965 4.540 -15.857 1.00 94.75 126 GLN A N 1
ATOM 991 C CA . GLN A 1 126 ? -6.024 4.057 -14.962 1.00 94.75 126 GLN A CA 1
ATOM 992 C C . GLN A 1 126 ? -6.215 4.906 -13.696 1.00 94.75 126 GLN A C 1
ATOM 994 O O . GLN A 1 126 ? -7.336 5.027 -13.205 1.00 94.75 126 GLN A O 1
ATOM 999 N N . TRP A 1 127 ? -5.151 5.534 -13.182 1.00 94.25 127 TRP A N 1
ATOM 1000 C CA . TRP A 1 127 ? -5.185 6.323 -11.938 1.00 94.25 127 TRP A CA 1
ATOM 1001 C C . TRP A 1 127 ? -4.818 7.797 -12.129 1.00 94.25 127 TRP A C 1
ATOM 1003 O O . TRP A 1 127 ? -4.609 8.517 -11.148 1.00 94.25 127 TRP A O 1
ATOM 1013 N N . LYS A 1 128 ? -4.726 8.268 -13.384 1.00 94.62 128 LYS A N 1
ATOM 1014 C CA . LYS A 1 128 ? -4.314 9.644 -13.724 1.00 94.62 128 LYS A CA 1
ATOM 1015 C C . LYS A 1 128 ? -3.003 10.027 -13.032 1.00 94.62 128 LYS A C 1
ATOM 1017 O O . LYS A 1 128 ? -2.818 11.168 -12.609 1.00 94.62 128 LYS A O 1
ATOM 1022 N N . ALA A 1 129 ? -2.127 9.042 -12.845 1.00 95.19 129 ALA A N 1
ATOM 1023 C CA . ALA A 1 129 ? -0.907 9.218 -12.089 1.00 95.19 129 ALA A CA 1
ATOM 1024 C C . ALA A 1 129 ? 0.153 9.979 -12.889 1.00 95.19 129 ALA A C 1
ATOM 1026 O O . ALA A 1 129 ? 0.178 9.948 -14.120 1.00 95.19 129 ALA A O 1
ATOM 1027 N N . ALA A 1 130 ? 1.055 10.640 -12.172 1.00 95.81 130 ALA A N 1
ATOM 1028 C CA . ALA A 1 130 ? 2.187 11.348 -12.747 1.00 95.81 130 ALA A CA 1
ATOM 1029 C C . ALA A 1 130 ? 3.489 10.930 -12.065 1.00 95.81 130 ALA A C 1
ATOM 1031 O O . ALA A 1 130 ? 3.539 10.722 -10.851 1.00 95.81 130 ALA A O 1
ATOM 1032 N N . VAL A 1 131 ? 4.559 10.845 -12.851 1.00 96.62 131 VAL A N 1
ATOM 1033 C CA . VAL A 1 131 ? 5.914 10.634 -12.335 1.00 96.62 131 VAL A CA 1
ATOM 1034 C C . VAL A 1 131 ? 6.367 11.918 -11.645 1.00 96.62 131 VAL A C 1
ATOM 1036 O O . VAL A 1 131 ? 6.406 12.975 -12.270 1.00 96.62 131 VAL A O 1
ATOM 1039 N N . GLN A 1 132 ? 6.697 11.827 -10.360 1.00 95.81 132 GLN A N 1
ATOM 1040 C CA . GLN A 1 132 ? 7.145 12.964 -9.547 1.00 95.81 132 GLN A CA 1
ATOM 1041 C C . GLN A 1 132 ? 8.664 13.000 -9.390 1.00 95.81 132 GLN A C 1
ATOM 1043 O O . GLN A 1 132 ? 9.255 14.070 -9.272 1.00 95.81 132 GLN A O 1
ATOM 1048 N N . ALA A 1 133 ? 9.307 11.834 -9.397 1.00 94.69 133 ALA A N 1
ATOM 1049 C CA . ALA A 1 133 ? 10.750 11.724 -9.277 1.00 94.69 133 ALA A CA 1
ATOM 1050 C C . ALA A 1 133 ? 11.263 10.494 -10.021 1.00 94.69 133 ALA A C 1
ATOM 1052 O O . ALA A 1 133 ? 10.611 9.450 -10.046 1.00 94.69 133 ALA A O 1
ATOM 1053 N N . VAL A 1 134 ? 12.462 10.620 -10.587 1.00 93.94 134 VAL A N 1
ATOM 1054 C CA . VAL A 1 134 ? 13.236 9.506 -11.134 1.00 93.94 134 VAL A CA 1
ATOM 1055 C C . VAL A 1 134 ? 14.643 9.638 -10.597 1.00 93.94 134 VAL A C 1
ATOM 1057 O O . VAL A 1 134 ? 15.274 10.684 -10.754 1.00 93.94 134 VAL A O 1
ATOM 1060 N N . ILE A 1 135 ? 15.141 8.581 -9.969 1.00 89.75 135 ILE A N 1
ATOM 1061 C CA . ILE A 1 135 ? 16.488 8.561 -9.424 1.00 89.75 135 ILE A CA 1
ATOM 1062 C C . ILE A 1 135 ? 17.243 7.359 -9.963 1.00 89.75 135 ILE A C 1
ATOM 1064 O O . ILE A 1 135 ? 16.709 6.257 -10.073 1.00 89.75 135 ILE A O 1
ATOM 1068 N N . ARG A 1 136 ? 18.506 7.588 -10.318 1.00 87.06 136 ARG A N 1
ATOM 1069 C CA . ARG A 1 136 ? 19.396 6.575 -10.869 1.00 87.06 136 ARG A CA 1
ATOM 1070 C C . ARG A 1 136 ? 20.683 6.537 -10.063 1.00 87.06 136 ARG A C 1
ATOM 1072 O O . ARG A 1 136 ? 21.383 7.540 -9.973 1.00 87.06 136 ARG A O 1
ATOM 1079 N N . TYR A 1 137 ? 21.027 5.361 -9.555 1.00 80.25 137 TYR A N 1
ATOM 1080 C CA . TYR A 1 137 ? 22.270 5.125 -8.826 1.00 80.25 137 TYR A CA 1
ATOM 1081 C C . TYR A 1 137 ? 23.063 3.997 -9.483 1.00 80.25 137 TYR A C 1
ATOM 1083 O O . TYR A 1 137 ? 22.464 3.070 -10.037 1.00 80.25 137 TYR A O 1
ATOM 1091 N N . PRO A 1 138 ? 24.401 4.040 -9.449 1.00 77.31 138 PRO A N 1
ATOM 1092 C CA . PRO A 1 138 ? 25.205 2.918 -9.898 1.00 77.31 138 PRO A CA 1
ATOM 1093 C C . PRO A 1 138 ? 25.047 1.751 -8.906 1.00 77.31 138 PRO A C 1
ATOM 1095 O O . PRO A 1 138 ? 25.224 1.904 -7.699 1.00 77.31 138 PRO A O 1
ATOM 1098 N N . ALA A 1 139 ? 24.682 0.578 -9.411 1.00 71.75 139 ALA A N 1
ATOM 1099 C CA . ALA A 1 139 ? 24.566 -0.655 -8.651 1.00 71.75 139 ALA A CA 1
ATOM 1100 C C . ALA A 1 139 ? 25.905 -1.401 -8.659 1.00 71.75 139 ALA A C 1
ATOM 1102 O O . ALA A 1 139 ? 26.578 -1.540 -9.687 1.00 71.75 139 ALA A O 1
ATOM 1103 N N . ARG A 1 140 ? 26.292 -1.890 -7.479 1.00 65.69 140 ARG A N 1
ATOM 1104 C CA . ARG A 1 140 ? 27.502 -2.687 -7.291 1.00 65.69 140 ARG A CA 1
ATOM 1105 C C . ARG A 1 140 ? 27.168 -4.157 -7.531 1.00 65.69 140 ARG A C 1
ATOM 1107 O O . ARG A 1 140 ? 26.558 -4.790 -6.674 1.00 65.69 140 ARG A O 1
ATOM 1114 N N . ALA A 1 141 ? 27.577 -4.696 -8.674 1.00 61.22 141 ALA A N 1
ATOM 1115 C CA . ALA A 1 141 ? 27.454 -6.116 -8.991 1.00 61.22 141 ALA A CA 1
ATOM 1116 C C . ALA A 1 141 ? 28.824 -6.779 -8.793 1.00 61.22 141 ALA A C 1
ATOM 1118 O O . ALA A 1 141 ? 29.806 -6.385 -9.416 1.00 61.22 141 ALA A O 1
ATOM 1119 N N . GLY A 1 142 ? 28.929 -7.744 -7.872 1.00 55.78 142 GLY A N 1
ATOM 1120 C CA . GLY A 1 142 ? 30.164 -8.525 -7.697 1.00 55.78 142 GLY A CA 1
ATOM 1121 C C . GLY A 1 142 ? 31.433 -7.716 -7.373 1.00 55.78 142 GLY A C 1
ATOM 1122 O O . GLY A 1 142 ? 32.532 -8.186 -7.637 1.00 55.78 142 GLY A O 1
ATOM 1123 N N . GLY A 1 143 ? 31.308 -6.504 -6.819 1.00 54.12 143 GLY A N 1
ATOM 1124 C CA . GLY A 1 143 ? 32.445 -5.661 -6.421 1.00 54.12 143 GLY A CA 1
ATOM 1125 C C . GLY A 1 143 ? 32.798 -4.520 -7.383 1.00 54.12 143 GLY A C 1
ATOM 1126 O O . GLY A 1 143 ? 33.470 -3.590 -6.937 1.00 54.12 143 GLY A O 1
ATOM 1127 N N . ALA A 1 144 ? 32.279 -4.518 -8.615 1.00 54.25 144 ALA A N 1
ATOM 1128 C CA . ALA A 1 144 ? 32.443 -3.443 -9.599 1.00 54.25 144 ALA A CA 1
ATOM 1129 C C . ALA A 1 144 ? 31.112 -2.719 -9.882 1.00 54.25 144 ALA A C 1
ATOM 1131 O O . ALA A 1 144 ? 30.027 -3.266 -9.666 1.00 54.25 144 ALA A O 1
ATOM 1132 N N . PHE A 1 145 ? 31.187 -1.473 -10.354 1.00 58.53 145 PHE A N 1
ATOM 1133 C CA . PHE A 1 145 ? 30.023 -0.772 -10.898 1.00 58.53 145 PHE A CA 1
ATOM 1134 C C . PHE A 1 145 ? 29.751 -1.295 -12.311 1.00 58.53 145 PHE A C 1
ATOM 1136 O O . PHE A 1 145 ? 30.663 -1.303 -13.135 1.00 58.53 145 PHE A O 1
ATOM 1143 N N . GLY A 1 146 ? 28.526 -1.747 -12.587 1.00 60.38 146 GLY A N 1
ATOM 1144 C CA . GLY A 1 146 ? 28.197 -2.341 -13.892 1.00 60.38 146 GLY A CA 1
ATOM 1145 C C . GLY A 1 146 ? 26.744 -2.186 -14.340 1.00 60.38 146 GLY A C 1
ATOM 1146 O O . GLY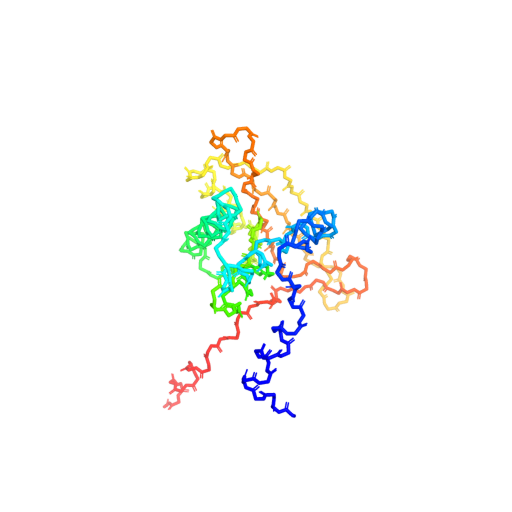 A 1 146 ? 26.482 -2.171 -15.536 1.00 60.38 146 GLY A O 1
ATOM 1147 N N . GLU A 1 147 ? 25.802 -1.997 -13.416 1.00 70.38 147 GLU A N 1
ATOM 1148 C CA . GLU A 1 147 ? 24.377 -1.814 -13.720 1.00 70.38 147 GLU A CA 1
ATOM 1149 C C . GLU A 1 147 ? 23.835 -0.607 -12.955 1.00 70.38 147 GLU A C 1
ATOM 1151 O O . GLU A 1 147 ? 24.481 -0.131 -12.026 1.00 70.38 147 GLU A O 1
ATOM 1156 N N . HIS A 1 148 ? 22.669 -0.077 -13.324 1.00 76.94 148 HIS A N 1
ATOM 1157 C CA . HIS A 1 148 ? 22.058 1.034 -12.596 1.00 76.94 148 HIS A CA 1
ATOM 1158 C C . HIS A 1 148 ? 20.766 0.600 -11.920 1.00 76.94 148 HIS A C 1
ATOM 1160 O O . HIS A 1 148 ? 19.902 0.001 -12.554 1.00 76.94 148 HIS A O 1
ATOM 1166 N N . CYS A 1 149 ? 20.618 0.969 -10.650 1.00 82.56 149 CYS A N 1
ATOM 1167 C CA . CYS A 1 149 ? 19.325 0.962 -9.991 1.00 82.56 149 CYS A CA 1
ATOM 1168 C C . CYS A 1 149 ? 18.579 2.230 -10.400 1.00 82.56 149 CYS A C 1
ATOM 1170 O O . CYS A 1 149 ? 19.049 3.340 -10.147 1.00 82.56 149 CYS A O 1
ATOM 1172 N N . VAL A 1 150 ? 17.443 2.048 -11.060 1.00 89.31 150 VAL A N 1
ATOM 1173 C CA . VAL A 1 150 ? 16.453 3.090 -11.329 1.00 89.31 150 VAL A CA 1
ATOM 1174 C C . VAL A 1 150 ? 15.298 2.941 -10.349 1.00 89.31 150 VAL A C 1
ATOM 1176 O O . VAL A 1 150 ? 14.806 1.825 -10.142 1.00 89.31 150 VAL A O 1
ATOM 1179 N N . ILE A 1 151 ? 14.904 4.075 -9.774 1.00 91.38 151 ILE A N 1
ATOM 1180 C CA . ILE A 1 151 ? 13.731 4.254 -8.926 1.00 91.38 151 ILE A CA 1
ATOM 1181 C C . ILE A 1 151 ? 12.853 5.322 -9.573 1.00 91.38 151 ILE A C 1
ATOM 1183 O O . ILE A 1 151 ? 13.367 6.380 -9.939 1.00 91.38 151 ILE A O 1
ATOM 1187 N N . ALA A 1 152 ? 11.555 5.071 -9.699 1.00 95.06 152 ALA A N 1
ATOM 1188 C CA . ALA A 1 152 ? 10.588 6.085 -10.101 1.00 95.06 152 ALA A CA 1
ATOM 1189 C C . ALA A 1 152 ? 9.439 6.158 -9.100 1.00 95.06 152 ALA A C 1
ATOM 1191 O O . ALA A 1 152 ? 8.801 5.146 -8.819 1.00 95.06 152 ALA A O 1
ATOM 1192 N N . THR A 1 153 ? 9.166 7.362 -8.605 1.00 96.25 153 THR A N 1
ATOM 1193 C CA . THR A 1 153 ? 8.016 7.643 -7.745 1.00 96.25 153 THR A CA 1
ATOM 1194 C C . THR A 1 153 ? 6.879 8.149 -8.613 1.00 96.25 153 THR A C 1
ATOM 1196 O O . THR A 1 153 ? 6.961 9.228 -9.212 1.00 96.25 153 THR A O 1
ATOM 1199 N N . VAL A 1 154 ? 5.813 7.361 -8.678 1.00 96.31 154 VAL A N 1
ATOM 1200 C CA . VAL A 1 154 ? 4.592 7.648 -9.426 1.00 96.31 154 VAL A CA 1
ATOM 1201 C C . VAL A 1 154 ? 3.485 7.960 -8.431 1.00 96.31 154 VAL A C 1
ATOM 1203 O O . VAL A 1 154 ? 3.237 7.197 -7.502 1.00 96.31 154 VAL A O 1
ATOM 1206 N N . VAL A 1 155 ? 2.820 9.097 -8.605 1.00 94.69 155 VAL A N 1
ATOM 1207 C CA . VAL A 1 155 ? 1.785 9.563 -7.681 1.00 94.69 155 VAL A CA 1
ATOM 1208 C C . VAL A 1 155 ? 0.452 9.649 -8.401 1.00 94.69 155 VAL A C 1
ATOM 1210 O O . VAL A 1 155 ? 0.327 10.398 -9.370 1.00 94.69 155 VAL A O 1
ATOM 1213 N N . ALA A 1 156 ? -0.537 8.888 -7.926 1.00 90.88 156 ALA A N 1
ATOM 1214 C CA . ALA A 1 156 ? -1.897 8.936 -8.454 1.00 90.88 156 ALA A CA 1
ATOM 1215 C C . ALA A 1 156 ? -2.552 10.296 -8.194 1.00 90.88 156 ALA A C 1
ATOM 1217 O O . ALA A 1 156 ? -2.282 10.950 -7.177 1.00 90.88 156 ALA A O 1
ATOM 1218 N N . ALA A 1 157 ? -3.455 10.695 -9.093 1.00 85.69 157 ALA A N 1
ATOM 1219 C CA . ALA A 1 157 ? -4.310 11.842 -8.836 1.00 85.69 157 ALA A CA 1
ATOM 1220 C C . ALA A 1 157 ? -5.167 11.593 -7.588 1.00 85.69 157 ALA A C 1
ATOM 1222 O O . ALA A 1 157 ? -5.508 10.458 -7.254 1.00 85.69 157 ALA A O 1
ATOM 1223 N N . ARG A 1 158 ? -5.504 12.677 -6.894 1.00 82.50 158 ARG A N 1
ATOM 1224 C CA . ARG A 1 158 ? -6.363 12.644 -5.712 1.00 82.50 158 ARG A CA 1
ATOM 1225 C C . ARG A 1 158 ? -7.745 13.149 -6.084 1.00 82.50 158 ARG A C 1
ATOM 1227 O O . ARG A 1 158 ? -7.843 14.142 -6.804 1.00 82.50 158 ARG A O 1
ATOM 1234 N N . ASP A 1 159 ? -8.775 12.513 -5.541 1.00 77.19 159 ASP A N 1
ATOM 1235 C CA . ASP A 1 159 ? -10.153 12.979 -5.703 1.00 77.19 159 ASP A CA 1
ATOM 1236 C C . ASP A 1 159 ? -10.456 14.156 -4.759 1.00 77.19 159 ASP A C 1
ATOM 1238 O O . ASP A 1 159 ? -11.289 15.008 -5.065 1.00 77.19 159 ASP A O 1
ATOM 1242 N N . CYS A 1 160 ? -9.735 14.248 -3.633 1.00 76.62 160 CYS A N 1
ATOM 1243 C CA . CYS A 1 160 ? -9.856 15.319 -2.646 1.00 76.62 160 CYS A CA 1
ATOM 1244 C C . CYS A 1 160 ? -8.484 15.893 -2.243 1.00 76.62 160 CYS A C 1
ATOM 1246 O O . CYS A 1 160 ? -7.501 15.171 -2.082 1.00 76.62 160 CYS A O 1
ATOM 1248 N N . GLU A 1 161 ? -8.417 17.211 -2.026 1.00 79.06 161 GLU A N 1
ATOM 1249 C CA . GLU A 1 161 ? -7.185 17.932 -1.666 1.00 79.06 161 GLU A CA 1
ATOM 1250 C C . GLU A 1 161 ? -6.563 17.458 -0.341 1.00 79.06 161 GLU A C 1
ATOM 1252 O O . GLU A 1 161 ? -5.337 17.471 -0.185 1.00 79.06 161 GLU A O 1
ATOM 1257 N N . PHE A 1 162 ? -7.400 16.997 0.590 1.00 77.06 162 PHE A N 1
ATOM 1258 C CA . PHE A 1 162 ? -6.989 16.563 1.926 1.00 77.06 162 PHE A CA 1
ATOM 1259 C C . PHE A 1 162 ? -6.624 15.077 2.003 1.00 77.06 162 PHE A C 1
ATOM 1261 O O . PHE A 1 162 ? -6.103 14.633 3.026 1.00 77.06 162 PHE A O 1
ATOM 1268 N N . GLU A 1 163 ? -6.864 14.302 0.943 1.00 78.75 163 GLU A N 1
ATOM 1269 C CA . GLU A 1 163 ? -6.415 12.915 0.901 1.00 78.75 163 GLU A CA 1
ATOM 1270 C C . GLU A 1 163 ? -4.898 12.851 0.709 1.00 78.75 163 GLU A C 1
ATOM 1272 O O . GLU A 1 163 ? -4.292 13.618 -0.050 1.00 78.75 163 GLU A O 1
ATOM 1277 N N . LEU A 1 164 ? -4.260 11.904 1.397 1.00 81.19 164 LEU A N 1
ATOM 1278 C CA . LEU A 1 164 ? -2.852 11.626 1.160 1.00 81.19 164 LEU A CA 1
ATOM 1279 C C . LEU A 1 164 ? -2.701 10.942 -0.205 1.00 81.19 164 LEU A C 1
ATOM 1281 O O . LEU A 1 164 ? -3.391 9.948 -0.463 1.00 81.19 164 LEU A O 1
ATOM 1285 N N . PRO A 1 165 ? -1.801 11.437 -1.072 1.00 86.06 165 PRO A N 1
ATOM 1286 C CA . PRO A 1 165 ? -1.634 10.895 -2.414 1.00 86.06 165 PRO A CA 1
ATOM 1287 C C . PRO A 1 165 ? -1.277 9.410 -2.377 1.00 86.06 165 PRO A C 1
ATOM 1289 O O . PRO A 1 165 ? -0.602 8.951 -1.452 1.00 86.06 165 PRO A O 1
ATOM 1292 N N . LEU A 1 166 ? -1.726 8.649 -3.375 1.00 90.06 166 LEU A N 1
ATOM 1293 C CA . LEU A 1 166 ? -1.295 7.265 -3.553 1.00 90.06 166 LEU A CA 1
ATOM 1294 C C . LEU A 1 166 ? 0.082 7.275 -4.218 1.00 90.06 166 LEU A C 1
ATOM 1296 O O . LEU A 1 166 ? 0.187 7.570 -5.408 1.00 90.06 166 LEU A O 1
ATOM 1300 N N . ALA A 1 167 ? 1.127 7.004 -3.441 1.00 93.50 167 ALA A N 1
ATOM 1301 C CA . ALA A 1 167 ? 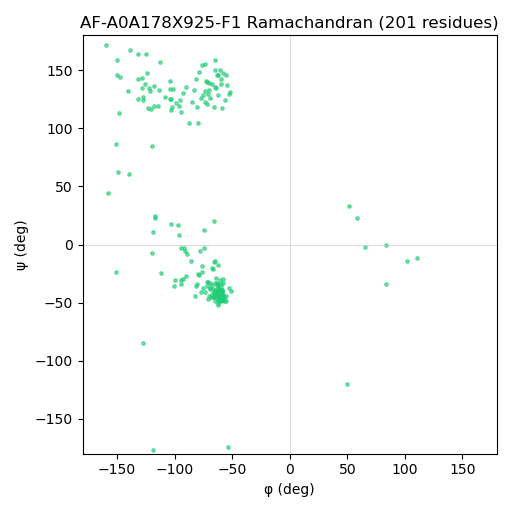2.487 6.899 -3.950 1.00 93.50 167 ALA A CA 1
ATOM 1302 C C . ALA A 1 167 ? 2.809 5.441 -4.295 1.00 93.50 167 ALA A C 1
ATOM 1304 O O . ALA A 1 167 ? 2.585 4.536 -3.486 1.00 93.50 167 ALA A O 1
ATOM 1305 N N . ILE A 1 168 ? 3.331 5.233 -5.499 1.00 95.69 168 ILE A N 1
ATOM 1306 C CA . ILE A 1 168 ? 3.856 3.962 -5.978 1.00 95.69 168 ILE A CA 1
ATOM 1307 C C . ILE A 1 168 ? 5.321 4.176 -6.338 1.00 95.69 168 ILE A C 1
ATOM 1309 O O . ILE A 1 168 ? 5.631 4.929 -7.261 1.00 95.69 168 ILE A O 1
ATOM 1313 N N . ASP A 1 169 ? 6.211 3.497 -5.627 1.00 94.56 169 ASP A N 1
ATOM 1314 C CA . ASP A 1 169 ? 7.634 3.502 -5.929 1.00 94.56 169 ASP A CA 1
ATOM 1315 C C . ASP A 1 169 ? 7.996 2.247 -6.724 1.00 94.56 169 ASP A C 1
ATOM 1317 O O . ASP A 1 169 ? 7.781 1.113 -6.289 1.00 94.56 169 ASP A O 1
ATOM 1321 N N . LEU A 1 170 ? 8.553 2.459 -7.912 1.00 94.19 170 LEU A N 1
ATOM 1322 C CA . LEU A 1 170 ? 8.986 1.413 -8.828 1.00 94.19 170 LEU A CA 1
ATOM 1323 C C . LEU A 1 170 ? 10.501 1.288 -8.762 1.00 94.19 170 LEU A C 1
ATOM 1325 O O . LEU A 1 170 ? 11.210 2.264 -8.996 1.00 94.19 170 LEU A O 1
ATOM 1329 N N . TYR A 1 171 ? 11.000 0.088 -8.496 1.00 91.56 171 TYR A N 1
ATOM 1330 C CA . TYR A 1 171 ? 12.419 -0.197 -8.345 1.00 91.56 171 TYR A CA 1
ATOM 1331 C C . TYR A 1 171 ? 12.848 -1.266 -9.340 1.00 91.56 171 TYR A C 1
ATOM 1333 O O . TYR A 1 171 ? 12.248 -2.327 -9.434 1.00 91.56 171 TYR A O 1
ATOM 1341 N N . THR A 1 172 ? 13.975 -1.061 -10.005 1.00 88.75 172 THR A N 1
ATOM 1342 C CA . THR A 1 172 ? 14.635 -2.136 -10.783 1.00 88.75 172 THR A CA 1
ATOM 1343 C C . THR A 1 172 ? 15.412 -3.127 -9.901 1.00 88.75 172 THR A C 1
ATOM 1345 O O . THR A 1 172 ? 15.973 -4.103 -10.389 1.00 88.75 172 THR A O 1
ATOM 1348 N N . HIS A 1 173 ? 15.512 -2.854 -8.593 1.00 83.12 173 HIS A N 1
ATOM 1349 C CA . HIS A 1 173 ? 16.231 -3.671 -7.615 1.00 83.12 173 HIS A CA 1
ATOM 1350 C C . HIS A 1 173 ? 15.451 -3.728 -6.296 1.00 83.12 173 HIS A C 1
ATOM 13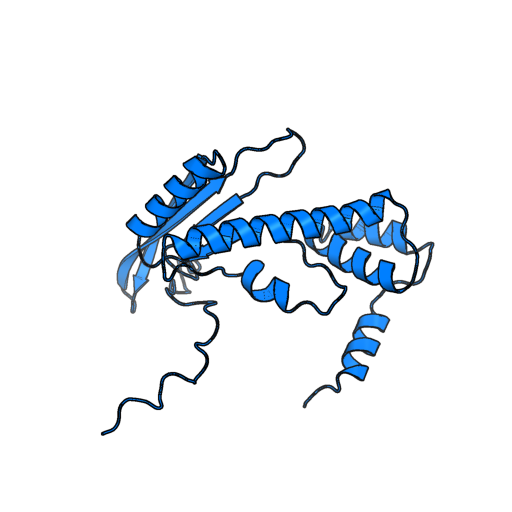52 O O . HIS A 1 173 ? 15.085 -2.688 -5.756 1.00 83.12 173 HIS A O 1
ATOM 1358 N N . GLY A 1 174 ? 15.260 -4.924 -5.726 1.00 69.94 174 GLY A N 1
ATOM 1359 C CA . GLY A 1 174 ? 14.515 -5.104 -4.471 1.00 69.94 174 GLY A CA 1
ATOM 1360 C C . GLY A 1 174 ? 15.138 -4.481 -3.221 1.00 69.94 174 GLY A C 1
ATOM 1361 O O . GLY A 1 174 ? 14.464 -4.330 -2.205 1.00 69.94 174 GLY A O 1
ATOM 1362 N N . PHE A 1 175 ? 16.408 -4.088 -3.289 1.00 71.38 175 PHE A N 1
ATOM 1363 C CA . PHE A 1 175 ? 17.024 -3.193 -2.318 1.00 71.38 175 PHE A CA 1
ATOM 1364 C C . PHE A 1 175 ? 18.092 -2.366 -3.025 1.00 71.38 175 PHE A C 1
ATOM 1366 O O . PHE A 1 175 ? 19.113 -2.911 -3.458 1.00 71.38 175 PHE A O 1
ATOM 1373 N N . ALA A 1 176 ? 17.869 -1.057 -3.141 1.00 62.03 176 ALA A N 1
ATOM 1374 C CA . ALA A 1 176 ? 18.966 -0.132 -3.361 1.00 62.03 176 ALA A CA 1
ATOM 1375 C C . ALA A 1 176 ? 19.817 -0.189 -2.088 1.00 62.03 176 ALA A C 1
ATOM 1377 O O . ALA A 1 176 ? 19.301 0.039 -0.998 1.00 62.03 176 ALA A O 1
ATOM 1378 N N . GLY A 1 177 ? 21.077 -0.600 -2.209 1.00 63.31 177 GLY A N 1
ATOM 1379 C CA . GLY A 1 177 ? 22.018 -0.618 -1.094 1.00 63.31 177 GLY A CA 1
ATOM 1380 C C . GLY A 1 177 ? 22.139 0.735 -0.382 1.00 63.31 177 GLY A C 1
ATOM 1381 O O . GLY A 1 177 ? 21.500 1.714 -0.750 1.00 63.31 177 GLY A O 1
ATOM 1382 N N . ASP A 1 178 ? 23.058 0.856 0.569 1.00 69.00 178 ASP A N 1
ATOM 1383 C CA . ASP A 1 178 ? 23.387 2.157 1.182 1.00 69.00 178 ASP A CA 1
ATOM 1384 C C . ASP A 1 178 ? 24.234 3.063 0.257 1.00 69.00 178 ASP A C 1
ATOM 1386 O O . ASP A 1 178 ? 24.824 4.035 0.719 1.00 69.00 178 ASP A O 1
ATOM 1390 N N . ILE A 1 179 ? 24.349 2.721 -1.036 1.00 62.25 179 ILE A N 1
ATOM 1391 C CA . ILE A 1 179 ? 25.196 3.389 -2.043 1.00 62.25 179 ILE A CA 1
ATOM 1392 C C . ILE A 1 179 ? 26.711 3.251 -1.735 1.00 62.25 179 ILE A C 1
ATOM 1394 O O . ILE A 1 179 ? 27.549 3.637 -2.548 1.00 62.25 179 ILE A O 1
ATOM 1398 N N . GLY A 1 180 ? 27.088 2.619 -0.618 1.00 64.31 180 GLY A N 1
ATOM 1399 C CA . GLY A 1 180 ? 28.463 2.483 -0.142 1.00 64.31 180 GLY A CA 1
ATOM 1400 C C . GLY A 1 180 ? 28.859 1.037 0.162 1.00 64.31 180 GLY A C 1
ATOM 1401 O O . GLY A 1 180 ? 29.503 0.365 -0.653 1.00 64.31 180 GLY A O 1
ATOM 1402 N N . THR A 1 181 ? 28.540 0.567 1.366 1.00 67.62 181 THR A N 1
ATOM 1403 C CA . THR A 1 181 ? 29.027 -0.705 1.917 1.00 67.62 181 THR A CA 1
ATOM 1404 C C . THR A 1 181 ? 28.139 -1.905 1.601 1.00 67.62 181 THR A C 1
ATOM 1406 O O . THR A 1 181 ? 28.640 -3.026 1.498 1.00 67.62 181 THR A O 1
ATOM 1409 N N . VAL A 1 182 ? 26.843 -1.690 1.389 1.00 70.00 182 VAL A N 1
ATOM 1410 C CA . VAL A 1 182 ? 25.858 -2.733 1.109 1.00 70.00 182 VAL A CA 1
ATOM 1411 C C . VAL A 1 182 ? 25.538 -2.724 -0.386 1.00 70.00 182 VAL A C 1
ATOM 1413 O O . VAL A 1 182 ? 24.979 -1.748 -0.879 1.00 70.00 182 VAL A O 1
ATOM 1416 N N . PRO A 1 183 ? 25.854 -3.791 -1.141 1.00 67.06 183 PRO A N 1
ATOM 1417 C CA . PRO A 1 183 ? 25.499 -3.872 -2.553 1.00 67.06 183 PRO A CA 1
ATOM 1418 C C . PRO A 1 183 ? 23.983 -3.871 -2.767 1.00 67.06 183 PRO A C 1
ATOM 1420 O O . PRO A 1 183 ? 23.235 -4.469 -1.986 1.00 67.06 183 PRO A O 1
ATOM 1423 N N . ALA A 1 184 ? 23.541 -3.257 -3.866 1.00 70.19 184 ALA A N 1
ATOM 1424 C CA . ALA A 1 184 ? 22.164 -3.396 -4.323 1.00 70.19 184 ALA A CA 1
ATOM 1425 C C . ALA A 1 184 ? 21.869 -4.862 -4.675 1.00 70.19 184 ALA A C 1
ATOM 1427 O O . ALA A 1 184 ? 22.744 -5.585 -5.157 1.00 70.19 184 ALA A O 1
ATOM 1428 N N . ARG A 1 185 ? 20.637 -5.314 -4.434 1.00 70.44 185 ARG A N 1
ATOM 1429 C CA . ARG A 1 185 ? 20.224 -6.697 -4.715 1.00 70.44 185 ARG A CA 1
ATOM 1430 C C . ARG A 1 185 ? 18.953 -6.713 -5.541 1.00 70.44 185 ARG A C 1
ATOM 1432 O O . ARG A 1 185 ? 18.001 -6.009 -5.216 1.00 70.44 185 ARG A O 1
ATOM 1439 N N . ARG A 1 186 ? 18.928 -7.558 -6.572 1.00 65.38 186 ARG A N 1
ATOM 1440 C CA . ARG A 1 186 ? 17.775 -7.683 -7.470 1.00 65.38 186 ARG A CA 1
ATOM 1441 C C . ARG A 1 186 ? 16.571 -8.368 -6.819 1.00 65.38 186 ARG A C 1
ATOM 1443 O O . ARG A 1 186 ? 15.460 -7.932 -7.063 1.00 65.38 186 ARG A O 1
ATOM 1450 N N . GLU A 1 187 ? 16.776 -9.357 -5.943 1.00 66.62 187 GLU A N 1
ATOM 1451 C CA . GLU A 1 187 ? 15.701 -10.284 -5.529 1.00 66.62 187 GLU A CA 1
ATOM 1452 C C . GLU A 1 187 ? 15.312 -10.253 -4.032 1.00 66.62 187 GLU A C 1
ATOM 1454 O O . GLU A 1 187 ? 14.800 -11.237 -3.497 1.00 66.62 187 GLU A O 1
ATOM 1459 N N . ILE A 1 188 ? 15.535 -9.153 -3.300 1.00 64.25 188 ILE A N 1
ATOM 1460 C CA . ILE A 1 188 ? 15.087 -9.091 -1.892 1.00 64.25 188 ILE A CA 1
ATOM 1461 C C . ILE A 1 188 ? 13.557 -9.015 -1.817 1.00 64.25 188 ILE A C 1
ATOM 1463 O O . ILE A 1 188 ? 12.927 -8.285 -2.578 1.00 64.25 188 ILE A O 1
ATOM 1467 N N . GLY A 1 189 ? 12.971 -9.744 -0.859 1.00 57.81 189 GLY A N 1
ATOM 1468 C CA . GLY A 1 189 ? 11.558 -9.627 -0.490 1.00 57.81 189 GLY A CA 1
ATOM 1469 C C . GLY A 1 189 ? 10.597 -10.434 -1.360 1.00 57.81 189 GLY A C 1
ATOM 1470 O O . GLY A 1 189 ? 9.400 -10.430 -1.080 1.00 57.81 189 GLY A O 1
ATOM 1471 N N . ARG A 1 190 ? 11.099 -11.161 -2.368 1.00 64.12 190 ARG A N 1
ATOM 1472 C CA . ARG A 1 190 ? 10.283 -12.100 -3.141 1.00 64.12 190 ARG A CA 1
ATOM 1473 C C . ARG A 1 190 ? 9.776 -13.195 -2.203 1.00 64.12 190 ARG A C 1
ATOM 1475 O O . ARG A 1 190 ? 10.561 -13.788 -1.460 1.00 64.12 190 ARG A O 1
ATOM 1482 N N . ALA A 1 191 ? 8.469 -13.455 -2.218 1.00 56.34 191 ALA A N 1
ATOM 1483 C CA . ALA A 1 191 ? 7.935 -14.622 -1.527 1.00 56.34 191 ALA A CA 1
ATOM 1484 C C . ALA A 1 191 ? 8.678 -15.873 -2.039 1.00 56.34 191 ALA A C 1
ATOM 1486 O O . ALA A 1 191 ? 8.926 -15.960 -3.248 1.00 56.34 191 ALA A O 1
ATOM 1487 N N . PRO A 1 192 ? 9.071 -16.817 -1.162 1.00 49.75 192 PRO A N 1
ATOM 1488 C CA . PRO A 1 192 ? 9.651 -18.073 -1.613 1.00 49.75 192 PRO A CA 1
ATOM 1489 C C . PRO A 1 192 ? 8.714 -18.695 -2.646 1.00 49.75 192 PRO A C 1
ATOM 1491 O O . PRO A 1 192 ? 7.509 -18.775 -2.397 1.00 49.75 192 PRO A O 1
ATOM 1494 N N . ARG A 1 193 ? 9.240 -19.117 -3.802 1.00 52.75 193 ARG A N 1
ATOM 1495 C CA . ARG A 1 193 ? 8.459 -19.962 -4.711 1.00 52.75 193 ARG A CA 1
ATOM 1496 C C . ARG A 1 193 ? 8.035 -21.185 -3.903 1.00 52.75 193 ARG A C 1
ATOM 1498 O O . ARG A 1 193 ? 8.885 -21.828 -3.285 1.00 52.75 193 ARG A O 1
ATOM 1505 N N . THR A 1 194 ? 6.737 -21.459 -3.837 1.00 42.72 194 THR A N 1
ATOM 1506 C CA . THR A 1 194 ? 6.234 -22.710 -3.268 1.00 42.72 194 THR A CA 1
ATOM 1507 C C . THR A 1 194 ? 6.956 -23.860 -3.966 1.00 42.72 194 THR A C 1
ATOM 1509 O O . THR A 1 194 ? 7.068 -23.874 -5.189 1.00 42.72 194 THR A O 1
ATOM 1512 N N . LEU A 1 195 ? 7.514 -24.781 -3.182 1.00 39.72 195 LEU A N 1
ATOM 1513 C CA . LEU A 1 195 ? 8.410 -25.866 -3.610 1.00 39.72 195 LEU A CA 1
ATOM 1514 C C . LEU A 1 195 ? 7.751 -26.936 -4.515 1.00 39.72 195 LEU A C 1
ATOM 1516 O O . LEU A 1 195 ? 8.285 -28.035 -4.638 1.00 39.72 195 LEU A O 1
ATOM 1520 N N . ASP A 1 196 ? 6.632 -26.639 -5.174 1.00 39.69 196 ASP A N 1
ATOM 1521 C CA . ASP A 1 196 ? 5.831 -27.635 -5.896 1.00 39.69 196 ASP A CA 1
ATOM 1522 C C . ASP A 1 196 ? 6.199 -27.807 -7.382 1.00 39.69 196 ASP A C 1
ATOM 1524 O O . ASP A 1 196 ? 5.701 -28.723 -8.029 1.00 39.69 196 ASP A O 1
ATOM 1528 N N . GLU A 1 197 ? 7.138 -27.030 -7.933 1.00 39.59 197 GLU A N 1
ATOM 1529 C CA . GLU A 1 197 ? 7.513 -27.128 -9.361 1.00 39.59 197 GLU A CA 1
ATOM 1530 C C . GLU A 1 197 ? 8.753 -28.001 -9.657 1.00 39.59 197 GLU A C 1
ATOM 1532 O O . GLU A 1 197 ? 9.211 -28.073 -10.795 1.00 39.59 197 GLU A O 1
ATOM 1537 N N . HIS A 1 198 ? 9.296 -28.731 -8.674 1.00 35.03 198 HIS A N 1
ATOM 1538 C CA . HIS A 1 198 ? 10.472 -29.601 -8.878 1.00 35.03 198 HIS A CA 1
ATOM 1539 C C . HIS A 1 198 ? 10.182 -31.110 -8.974 1.00 35.03 198 HIS A C 1
ATOM 1541 O O . HIS A 1 198 ? 11.104 -31.917 -8.867 1.00 35.03 198 HIS A O 1
ATOM 1547 N N . ARG A 1 199 ? 8.935 -31.530 -9.232 1.00 36.25 199 ARG A N 1
ATOM 1548 C CA . ARG A 1 199 ? 8.594 -32.961 -9.414 1.00 36.25 199 ARG A CA 1
ATOM 1549 C C . ARG A 1 199 ? 8.047 -33.363 -10.786 1.00 36.25 199 ARG A C 1
ATOM 1551 O O . ARG A 1 199 ? 7.447 -34.424 -10.910 1.00 36.25 199 ARG A O 1
ATOM 1558 N N . SER A 1 200 ? 8.327 -32.599 -11.835 1.00 39.31 200 SER A N 1
ATOM 1559 C CA . SER A 1 200 ? 7.946 -32.982 -13.205 1.00 39.31 200 SER A CA 1
ATOM 1560 C C . SER A 1 200 ? 9.042 -32.660 -14.220 1.00 39.31 200 SER A C 1
ATOM 1562 O O . SER A 1 200 ? 8.848 -31.879 -15.144 1.00 39.31 200 SER A O 1
ATOM 1564 N N . GLY A 1 201 ? 10.213 -33.269 -14.031 1.00 35.28 201 GLY A N 1
ATOM 1565 C CA . GLY A 1 201 ? 11.349 -33.147 -14.949 1.00 35.28 201 GLY A CA 1
ATOM 1566 C C . GLY A 1 201 ? 12.336 -34.305 -14.828 1.00 35.28 201 GLY A C 1
ATOM 1567 O O . GLY A 1 201 ? 13.536 -34.079 -14.738 1.00 35.28 201 GLY A O 1
ATOM 1568 N N . GLY A 1 202 ? 11.825 -35.534 -14.756 1.00 38.34 202 GLY A N 1
ATOM 1569 C CA . GLY A 1 202 ? 12.635 -36.748 -14.729 1.00 38.34 202 GLY A CA 1
ATOM 1570 C C . GLY A 1 202 ? 11.874 -37.916 -15.339 1.00 38.34 202 GLY A C 1
ATOM 1571 O O . GLY A 1 202 ? 11.207 -38.654 -14.618 1.00 38.34 202 GLY A O 1
ATOM 1572 N N . ALA A 1 203 ? 11.967 -38.037 -16.659 1.00 37.56 203 ALA A N 1
ATOM 1573 C CA . ALA A 1 203 ? 11.783 -39.266 -17.419 1.00 37.56 203 ALA A CA 1
ATOM 1574 C C . ALA A 1 203 ? 12.822 -39.261 -18.543 1.00 37.56 203 ALA A C 1
ATOM 1576 O O . ALA A 1 203 ? 12.980 -38.183 -19.164 1.00 37.56 203 ALA A O 1
#

Solvent-accessible surface area (backbone atoms only — not comparable to full-atom values): 11753 Å² total; per-residue (Å²): 135,85,79,54,71,68,58,54,50,54,54,55,56,70,71,53,79,63,86,82,69,49,51,63,56,49,48,58,48,33,56,72,78,39,53,68,50,42,36,29,54,50,35,53,50,50,75,80,43,89,63,60,68,75,62,47,48,50,39,52,50,34,51,52,45,35,51,51,52,48,52,53,52,52,58,44,29,71,77,36,80,77,43,44,55,28,72,62,63,65,48,45,86,71,48,61,85,79,42,39,63,56,43,76,56,45,43,34,26,29,91,40,70,67,57,46,50,52,45,51,51,53,39,27,74,77,43,59,25,44,80,78,47,77,48,77,44,79,24,40,55,97,86,42,78,79,50,70,37,44,37,37,36,33,34,34,59,66,97,46,92,85,56,81,58,50,40,35,38,37,23,37,29,43,35,76,36,78,85,71,89,43,62,38,36,67,72,53,64,63,74,77,77,75,84,76,82,80,81,82,85,84,130

Mean predicted aligned error: 9.78 Å

pLDDT: mean 80.25, std 15.86, range [35.03, 97.5]

Secondary structure (DSSP, 8-state):
-PPPHHHHHHHHHHTSPPSSSHHHHHHHHHHHH-GGGHHHHHHHHTTTSPPPHHHHHHHHHHHHHHHHHHHHHHHHHHHSBTBEE-HHHHHHTTSPTT------EEEEE-SSHHHHHHHHHHHHHHH--EEEEEEEEEEEETTEEEEEEEEEEEE---SSTTSPP-EEEEESSSB---SSSS--BSSTTPPPPPGGGSSS---